Protein AF-E9DVT5-F1 (afdb_monomer)

Organism: Metarhizium acridum (strain CQMa 102) (NCBI:txid655827)

Mean predicted aligned error: 5.9 Å

Nearest PDB structures (foldseek):
  6vfk-assembly1_B  TM=3.702E-01  e=4.225E+00  synthetic construct
  8fit-assembly1_A  TM=3.296E-01  e=7.294E+00  synthetic construct

Foldseek 3Di:
DPDQDADDDLVRLQVVLVVLVVQDDLPDDPVSLVVSVVVLVSSVVNVVVNVVVDDPVPDDLVRQLSVLVSLLSSLVVVLSSVLSNDPCSQQLVVLQVCLVSLVSNLVSLCSNLCVVPPCPDPDPDADDDPGDHCQVSLLCSLQRAQAPVSNVSSLVSLVVHQYDDPPDGSVVSSVVSVVSCCQFQPPDDDHHSVNTDSQSRFRDKDWDQDVVSPWIWIWTQGNVGIDIDIDD

Structure (mmCIF, N/CA/C/O backbone):
data_AF-E9DVT5-F1
#
_entry.id   AF-E9DVT5-F1
#
loop_
_atom_site.group_PDB
_atom_site.id
_atom_site.type_symbol
_atom_site.label_atom_id
_atom_site.label_alt_id
_atom_site.label_comp_id
_atom_site.label_asym_id
_atom_site.label_entity_id
_atom_site.label_seq_id
_atom_site.pdbx_PDB_ins_code
_atom_site.Cartn_x
_atom_site.Cartn_y
_atom_site.Cartn_z
_atom_site.occupancy
_atom_site.B_iso_or_equiv
_atom_site.auth_seq_id
_atom_site.auth_comp_id
_atom_site.auth_asym_id
_atom_site.auth_atom_id
_atom_site.pdbx_PDB_model_num
ATOM 1 N N . MET A 1 1 ? 9.050 16.427 28.304 1.00 44.97 1 MET A N 1
ATOM 2 C CA . MET A 1 1 ? 8.337 15.223 27.830 1.00 44.97 1 MET A CA 1
ATOM 3 C C . MET A 1 1 ? 7.078 15.696 27.136 1.00 44.97 1 MET A C 1
ATOM 5 O O . MET A 1 1 ? 6.266 16.345 27.780 1.00 44.97 1 MET A O 1
ATOM 9 N N . THR A 1 2 ? 6.958 15.488 25.828 1.00 53.16 2 THR A N 1
ATOM 10 C CA . THR A 1 2 ? 5.677 15.677 25.135 1.00 53.16 2 THR A CA 1
ATOM 11 C C . THR A 1 2 ? 4.710 14.589 25.612 1.00 53.16 2 THR A C 1
ATOM 13 O O . THR A 1 2 ? 5.143 13.440 25.719 1.00 53.16 2 THR A O 1
ATOM 16 N N . PRO A 1 3 ? 3.452 14.917 25.952 1.00 65.38 3 PRO A N 1
ATOM 17 C CA . PRO A 1 3 ? 2.488 13.922 26.410 1.00 65.38 3 PRO A CA 1
ATOM 18 C C . PRO A 1 3 ? 2.269 12.852 25.334 1.00 65.38 3 PRO A C 1
ATOM 20 O O . PRO A 1 3 ? 2.242 13.164 24.141 1.00 65.38 3 PRO A O 1
ATOM 23 N N . LYS A 1 4 ? 2.147 11.590 25.764 1.00 71.00 4 LYS A N 1
ATOM 24 C CA . LYS A 1 4 ? 1.819 10.470 24.876 1.00 71.00 4 LYS A CA 1
ATOM 25 C C . LYS A 1 4 ? 0.427 10.726 24.279 1.00 71.00 4 LYS A C 1
ATOM 27 O O . LYS A 1 4 ? -0.475 11.064 25.047 1.00 71.00 4 LYS A O 1
ATOM 32 N N . PRO A 1 5 ? 0.238 10.621 22.952 1.00 81.56 5 PRO A N 1
ATOM 33 C CA . PRO A 1 5 ? -1.089 10.762 22.370 1.00 81.56 5 PRO A CA 1
ATOM 34 C C . PRO A 1 5 ? -2.003 9.647 22.892 1.00 81.56 5 PRO A C 1
ATOM 36 O O . PRO A 1 5 ? -1.568 8.514 23.076 1.00 81.56 5 PRO A O 1
ATOM 39 N N . THR A 1 6 ? -3.267 9.976 23.128 1.00 89.81 6 THR A N 1
ATOM 40 C CA . THR A 1 6 ? -4.327 9.039 23.517 1.00 89.81 6 THR A CA 1
ATOM 41 C C . THR A 1 6 ? -5.438 9.134 22.483 1.00 89.81 6 THR A C 1
ATOM 43 O O . THR A 1 6 ? -5.790 10.247 22.103 1.00 89.81 6 THR A O 1
ATOM 46 N N . LEU A 1 7 ? -5.980 8.002 22.035 1.00 93.38 7 LEU A N 1
ATOM 47 C CA . LEU A 1 7 ? -7.096 7.956 21.089 1.00 93.38 7 LEU A CA 1
ATOM 48 C C . LEU A 1 7 ? -8.340 7.415 21.789 1.00 93.38 7 LEU A C 1
ATOM 50 O O . LEU A 1 7 ? -8.277 6.407 22.489 1.00 93.38 7 LEU A O 1
ATOM 54 N N . SER A 1 8 ? -9.465 8.097 21.602 1.00 90.69 8 SER A N 1
ATOM 55 C CA . SER A 1 8 ? -10.735 7.795 22.271 1.00 90.69 8 SER A CA 1
ATOM 56 C C . SER A 1 8 ? -11.837 7.331 21.316 1.00 90.69 8 SER A C 1
ATOM 58 O O . SER A 1 8 ? -12.870 6.835 21.761 1.00 90.69 8 SER A O 1
ATOM 60 N N . SER A 1 9 ? -11.636 7.477 20.003 1.00 93.38 9 SER A N 1
ATOM 61 C CA . SER A 1 9 ? -12.614 7.089 18.984 1.00 93.38 9 SER A CA 1
ATOM 62 C C . SER A 1 9 ? -11.963 6.738 17.643 1.00 93.38 9 SER A C 1
ATOM 64 O O . SER A 1 9 ? -10.855 7.182 17.332 1.00 93.38 9 SER A O 1
ATOM 66 N N . ILE A 1 10 ? -12.697 5.993 16.807 1.00 92.19 10 ILE A N 1
ATOM 67 C CA . ILE A 1 10 ? -12.318 5.686 15.415 1.00 92.19 10 ILE A CA 1
ATOM 68 C C . ILE A 1 10 ? -12.117 6.982 14.614 1.00 92.19 10 ILE A C 1
ATOM 70 O O . ILE A 1 10 ? -11.147 7.110 13.868 1.00 92.19 10 ILE A O 1
ATOM 74 N N . GLN A 1 11 ? -13.003 7.964 14.813 1.00 91.62 11 GLN A N 1
ATOM 75 C CA . GLN A 1 11 ? -12.935 9.267 14.154 1.00 91.62 11 GLN A CA 1
ATOM 76 C C . GLN A 1 11 ? -11.624 9.996 14.475 1.00 91.62 11 GLN A C 1
ATOM 78 O O . GLN A 1 11 ? -10.939 10.480 13.576 1.00 91.62 11 GLN A O 1
ATOM 83 N N . GLU A 1 12 ? -11.246 10.035 15.754 1.00 93.94 12 GLU A N 1
ATOM 84 C CA . GLU A 1 12 ? -10.005 10.666 16.203 1.00 93.94 12 GLU A CA 1
ATOM 85 C C . GLU A 1 12 ? -8.767 9.943 15.656 1.00 93.94 12 GLU A C 1
ATOM 87 O O . GLU A 1 12 ? -7.826 10.592 15.185 1.00 93.94 12 GLU A O 1
ATOM 92 N N . ALA A 1 13 ? -8.777 8.605 15.663 1.00 95.19 13 ALA A N 1
ATOM 93 C CA . ALA A 1 13 ? -7.708 7.792 15.088 1.00 95.19 13 ALA A CA 1
ATOM 94 C C . ALA A 1 13 ? -7.516 8.103 13.596 1.00 95.19 13 ALA A C 1
ATOM 96 O O . ALA A 1 13 ? -6.395 8.350 13.150 1.00 95.19 13 ALA A O 1
ATOM 97 N N . ARG A 1 14 ? -8.615 8.182 12.842 1.00 93.25 14 ARG A N 1
ATOM 98 C CA . ARG A 1 14 ? -8.617 8.507 11.411 1.00 93.25 14 ARG A CA 1
ATOM 99 C C . ARG A 1 14 ? -8.062 9.897 11.129 1.00 93.25 14 ARG A C 1
ATOM 101 O O . ARG A 1 14 ? -7.148 10.045 10.319 1.00 93.25 14 ARG A O 1
ATOM 108 N N . ASP A 1 15 ? -8.580 10.913 11.810 1.00 93.00 15 ASP A N 1
ATOM 109 C CA . ASP A 1 15 ? -8.203 12.303 11.548 1.00 93.00 15 ASP A CA 1
ATOM 110 C C . ASP A 1 15 ? -6.738 12.571 11.918 1.00 93.00 15 ASP A C 1
ATOM 112 O O . ASP A 1 15 ? -6.036 13.326 11.240 1.00 93.00 15 ASP A O 1
ATOM 116 N N . SER A 1 16 ? -6.251 11.945 12.991 1.00 95.19 16 SER A N 1
ATOM 117 C CA . SER A 1 16 ? -4.849 12.046 13.401 1.00 95.19 16 SER A CA 1
ATOM 118 C C . SER A 1 16 ? -3.903 11.274 12.473 1.00 95.19 16 SER A C 1
ATOM 120 O O . SER A 1 16 ? -2.840 11.806 12.140 1.00 95.19 16 SER A O 1
ATOM 122 N N . LEU A 1 17 ? -4.301 10.098 11.970 1.00 95.69 17 LEU A N 1
ATOM 123 C CA . LEU A 1 17 ? -3.542 9.371 10.948 1.00 95.69 17 LEU A CA 1
ATOM 124 C C . LEU A 1 17 ? -3.435 10.178 9.651 1.00 95.69 17 LEU A C 1
ATOM 126 O O . LEU A 1 17 ? -2.346 10.300 9.092 1.00 95.69 17 LEU A O 1
ATOM 130 N N . LEU A 1 18 ? -4.534 10.795 9.205 1.00 92.88 18 LEU A N 1
ATOM 131 C CA . LEU A 1 18 ? -4.538 11.640 8.011 1.00 92.88 18 LEU A CA 1
ATOM 132 C C . LEU A 1 18 ? -3.584 12.831 8.164 1.00 92.88 18 LEU A C 1
ATOM 134 O O . LEU A 1 18 ? -2.819 13.138 7.252 1.00 92.88 18 LEU A O 1
ATOM 138 N N . LYS A 1 19 ? -3.558 13.471 9.338 1.00 94.75 19 LYS A N 1
ATOM 139 C CA . LYS A 1 19 ? -2.604 14.555 9.632 1.00 94.75 19 LYS A CA 1
ATOM 140 C C . LYS A 1 19 ? -1.146 14.098 9.563 1.00 94.75 19 LYS A C 1
ATOM 142 O O . LYS A 1 19 ? -0.290 14.907 9.207 1.00 94.75 19 LYS A O 1
ATOM 147 N N . LEU A 1 20 ? -0.840 12.850 9.919 1.00 96.06 20 LEU A N 1
ATOM 148 C CA . LEU A 1 20 ? 0.503 12.282 9.758 1.00 96.06 20 LEU A CA 1
ATOM 149 C C . LEU A 1 20 ? 0.799 11.980 8.287 1.00 96.06 20 LEU A C 1
ATOM 151 O O . LEU A 1 20 ? 1.860 12.358 7.793 1.00 96.06 20 LEU A O 1
ATOM 155 N N . ALA A 1 21 ? -0.155 11.380 7.574 1.00 94.06 21 ALA A N 1
ATOM 156 C CA . ALA A 1 21 ? -0.030 11.071 6.154 1.00 94.06 21 ALA A CA 1
ATOM 157 C C . ALA A 1 21 ? 0.206 12.332 5.303 1.00 94.06 21 ALA A C 1
ATOM 159 O O . ALA A 1 21 ? 1.054 12.320 4.419 1.00 94.06 21 ALA A O 1
ATOM 160 N N . LEU A 1 22 ? -0.455 13.452 5.614 1.00 93.50 22 LEU A N 1
ATOM 161 C CA . LEU A 1 22 ? -0.257 14.734 4.920 1.00 93.50 22 LEU A CA 1
ATOM 162 C C . LEU A 1 22 ? 1.146 15.334 5.099 1.00 93.50 22 LEU A C 1
ATOM 164 O O . LEU A 1 22 ? 1.547 16.208 4.333 1.00 93.50 22 LEU A O 1
ATOM 168 N N . GLN A 1 23 ? 1.897 14.902 6.113 1.00 94.31 23 GLN A N 1
ATOM 169 C CA . GLN A 1 23 ? 3.266 15.368 6.343 1.00 94.31 23 GLN A CA 1
ATOM 170 C C . GLN A 1 23 ? 4.310 14.533 5.606 1.00 94.31 23 GLN A C 1
ATOM 172 O O . GLN A 1 23 ? 5.457 14.968 5.488 1.00 94.31 23 GLN A O 1
ATOM 177 N N . TYR A 1 24 ? 3.932 13.345 5.135 1.00 94.94 24 TYR A N 1
ATOM 178 C CA . TYR A 1 24 ? 4.801 12.511 4.326 1.00 94.94 24 TYR A CA 1
ATOM 179 C C . TYR A 1 24 ? 5.089 13.196 2.988 1.00 94.94 24 TYR A C 1
ATOM 181 O O . TYR A 1 24 ? 4.176 13.594 2.263 1.00 94.94 24 TYR A O 1
ATOM 189 N N . ARG A 1 25 ? 6.372 13.296 2.635 1.00 93.06 25 ARG A N 1
ATOM 190 C CA . ARG A 1 25 ? 6.826 13.715 1.307 1.00 93.06 25 ARG A CA 1
ATOM 191 C C . ARG A 1 25 ? 8.016 12.866 0.874 1.00 93.06 25 ARG A C 1
ATOM 193 O O . ARG A 1 25 ? 8.850 12.487 1.694 1.00 93.06 25 ARG A O 1
ATOM 200 N N . ARG A 1 26 ? 8.113 12.580 -0.426 1.00 87.56 26 ARG A N 1
ATOM 201 C CA . ARG A 1 26 ? 9.200 11.750 -0.981 1.00 87.56 26 ARG A CA 1
ATOM 202 C C . ARG A 1 26 ? 10.585 12.398 -0.866 1.00 87.56 26 ARG A C 1
ATOM 204 O O . ARG A 1 26 ? 11.582 11.689 -0.825 1.00 87.56 26 ARG A O 1
ATOM 211 N N . ASP A 1 27 ? 10.646 13.723 -0.806 1.00 90.88 27 ASP A N 1
ATOM 212 C CA . ASP A 1 27 ? 11.867 14.536 -0.764 1.00 90.88 27 ASP A CA 1
ATOM 213 C C . ASP A 1 27 ? 12.344 14.865 0.664 1.00 90.88 27 ASP A C 1
ATOM 215 O O . ASP A 1 27 ? 13.246 15.683 0.849 1.00 90.88 27 ASP A O 1
ATOM 219 N N . MET A 1 28 ? 11.762 14.231 1.689 1.00 94.44 28 MET A N 1
ATOM 220 C CA . MET A 1 28 ? 12.148 14.460 3.081 1.00 94.44 28 MET A CA 1
ATOM 221 C C . MET A 1 28 ? 13.618 14.113 3.340 1.00 94.44 28 MET A C 1
ATOM 223 O O . MET A 1 28 ? 14.146 13.104 2.866 1.00 94.44 28 MET A O 1
ATOM 227 N N . THR A 1 29 ? 14.273 14.932 4.165 1.00 94.12 29 THR A N 1
ATOM 228 C CA . THR A 1 29 ? 15.601 14.607 4.698 1.00 94.12 29 THR A CA 1
ATOM 229 C C . THR A 1 29 ? 15.507 13.487 5.734 1.00 94.12 29 THR A C 1
ATOM 231 O O . THR A 1 29 ? 14.468 13.309 6.368 1.00 94.12 29 THR A O 1
ATOM 234 N N . MET A 1 30 ? 16.619 12.791 5.992 1.00 91.38 30 MET A N 1
ATOM 235 C CA . MET A 1 30 ? 16.687 11.732 7.013 1.00 91.38 30 MET A CA 1
ATOM 236 C C . MET A 1 30 ? 16.238 12.215 8.408 1.00 91.38 30 MET A C 1
ATOM 238 O O . MET A 1 30 ? 15.607 11.491 9.173 1.00 91.38 30 MET A O 1
ATOM 242 N N . ALA A 1 31 ? 16.540 13.470 8.757 1.00 94.44 31 ALA A N 1
ATOM 243 C CA . ALA A 1 31 ? 16.093 14.054 10.019 1.00 94.44 31 ALA A CA 1
ATOM 244 C C . ALA A 1 31 ? 14.567 14.255 10.047 1.00 94.44 31 ALA A C 1
ATOM 246 O O . ALA A 1 31 ? 13.923 13.971 11.058 1.00 94.44 31 ALA A O 1
ATOM 247 N N . GLN A 1 32 ? 13.981 14.711 8.935 1.00 95.75 32 GLN A N 1
ATOM 248 C CA . GLN A 1 32 ? 12.535 14.897 8.806 1.00 95.75 32 GLN A CA 1
ATOM 249 C C . GLN A 1 32 ? 11.793 13.555 8.813 1.00 95.75 32 GLN A C 1
ATOM 251 O O . GLN A 1 32 ? 10.796 13.426 9.526 1.00 95.75 32 GLN A O 1
ATOM 256 N N . SER A 1 33 ? 12.264 12.558 8.055 1.00 95.25 33 SER A N 1
ATOM 257 C CA . SER A 1 33 ? 11.650 11.224 8.000 1.00 95.25 33 SER A CA 1
ATOM 258 C C . SER A 1 33 ? 11.708 10.537 9.364 1.00 95.25 33 SER A C 1
ATOM 260 O O . SER A 1 33 ? 10.698 10.005 9.818 1.00 95.25 33 SER A O 1
ATOM 262 N N . LYS A 1 34 ? 12.835 10.642 10.083 1.00 95.25 34 LYS A N 1
ATOM 263 C CA . LYS A 1 34 ? 12.972 10.126 11.453 1.00 95.25 34 LYS A CA 1
ATOM 264 C C . LYS A 1 34 ? 12.017 10.812 12.433 1.00 95.25 34 LYS A C 1
ATOM 266 O O . LYS A 1 34 ? 11.388 10.142 13.246 1.00 95.25 34 LYS A O 1
ATOM 271 N N . ALA A 1 35 ? 11.864 12.135 12.348 1.00 96.00 35 ALA A N 1
ATOM 272 C CA . ALA A 1 35 ? 10.919 12.872 13.189 1.00 96.00 35 ALA A CA 1
ATOM 273 C C . ALA A 1 35 ? 9.447 12.533 12.881 1.00 96.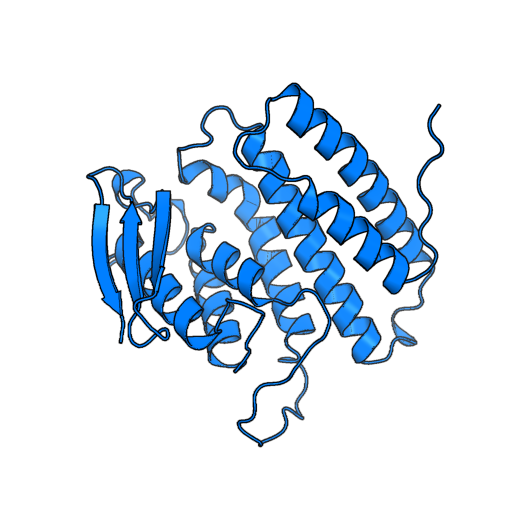00 35 ALA A C 1
ATOM 275 O O . ALA A 1 35 ? 8.600 12.555 13.776 1.00 96.00 35 ALA A O 1
ATOM 276 N N . LEU A 1 36 ? 9.115 12.229 11.622 1.00 97.06 36 LEU A N 1
ATOM 277 C CA . LEU A 1 36 ? 7.800 11.702 11.254 1.00 97.06 36 LEU A CA 1
ATOM 278 C C . LEU A 1 36 ? 7.599 10.282 11.794 1.00 97.06 36 LEU A C 1
ATOM 280 O O . LEU A 1 36 ? 6.562 10.038 12.401 1.00 97.06 36 LEU A O 1
ATOM 284 N N . GLY A 1 37 ? 8.604 9.410 11.663 1.00 97.06 37 GLY A N 1
ATOM 285 C CA . GLY A 1 37 ? 8.603 8.053 12.218 1.00 97.06 37 GLY A CA 1
ATOM 286 C C . GLY A 1 37 ? 8.297 8.035 13.713 1.00 97.06 37 GLY A C 1
ATOM 287 O O . GLY A 1 37 ? 7.323 7.423 14.113 1.00 97.06 37 GLY A O 1
ATOM 288 N N . ILE A 1 38 ? 9.003 8.835 14.520 1.00 96.69 38 ILE A N 1
ATOM 289 C CA . ILE A 1 38 ? 8.764 8.919 15.977 1.00 96.69 38 ILE A CA 1
ATOM 290 C C . ILE A 1 38 ? 7.306 9.277 16.311 1.00 96.69 38 ILE A C 1
ATOM 292 O O . ILE A 1 38 ? 6.714 8.731 17.241 1.00 96.69 38 ILE A O 1
ATOM 296 N N . ARG A 1 39 ? 6.709 10.218 15.571 1.00 97.06 39 ARG A N 1
ATOM 297 C CA . ARG A 1 39 ? 5.314 10.631 15.800 1.00 97.06 39 ARG A CA 1
ATOM 298 C C . ARG A 1 39 ? 4.323 9.571 15.332 1.00 97.06 39 ARG A C 1
ATOM 300 O O . ARG A 1 39 ? 3.289 9.393 15.968 1.00 97.06 39 ARG A O 1
ATOM 307 N N . PHE A 1 40 ? 4.642 8.887 14.239 1.00 97.88 40 PHE A N 1
ATOM 308 C CA . PHE A 1 40 ? 3.856 7.777 13.724 1.00 97.88 40 PHE A CA 1
ATOM 309 C C . PHE A 1 40 ? 3.910 6.549 14.648 1.00 97.88 40 PHE A C 1
ATOM 311 O O . PHE A 1 40 ? 2.874 5.934 14.889 1.00 97.88 40 PHE A O 1
ATOM 318 N N . ASP A 1 41 ? 5.062 6.248 15.247 1.00 97.75 41 ASP A N 1
ATOM 319 C CA . ASP A 1 41 ? 5.218 5.177 16.238 1.00 97.75 41 ASP A CA 1
ATOM 320 C C . ASP A 1 41 ? 4.386 5.477 17.491 1.00 97.75 41 ASP A C 1
ATOM 322 O O . ASP A 1 41 ? 3.606 4.641 17.941 1.00 97.75 41 ASP A O 1
ATOM 326 N N . ALA A 1 42 ? 4.451 6.716 17.994 1.00 97.50 42 ALA A N 1
ATOM 327 C CA . ALA A 1 42 ? 3.623 7.148 19.119 1.00 97.50 42 ALA A CA 1
ATOM 328 C C . ALA A 1 42 ? 2.115 7.043 18.817 1.00 97.50 42 ALA A C 1
ATOM 330 O O . ALA A 1 42 ? 1.337 6.648 19.685 1.00 97.50 42 ALA A O 1
ATOM 331 N N . TRP A 1 43 ? 1.696 7.378 17.591 1.00 97.69 43 TRP A N 1
ATOM 332 C CA . TRP A 1 43 ? 0.314 7.189 17.144 1.00 97.69 43 TRP A CA 1
ATOM 333 C C . TRP A 1 43 ? -0.061 5.705 17.056 1.00 97.69 43 TRP A C 1
ATOM 335 O O . TRP A 1 43 ? -1.141 5.329 17.502 1.00 97.69 43 TRP A O 1
ATOM 345 N N . THR A 1 44 ? 0.834 4.859 16.541 1.00 98.00 44 THR A N 1
ATOM 346 C CA . THR A 1 44 ? 0.622 3.409 16.420 1.00 98.00 44 THR A CA 1
ATOM 347 C C . THR A 1 44 ? 0.407 2.773 17.788 1.00 98.00 44 THR A C 1
ATOM 349 O O . THR A 1 44 ? -0.552 2.027 17.968 1.00 98.00 44 THR A O 1
ATOM 352 N N . GLU A 1 45 ? 1.226 3.129 18.781 1.00 97.50 45 GLU A N 1
ATOM 353 C CA . GLU A 1 45 ? 1.037 2.664 20.156 1.00 97.50 45 GLU A CA 1
ATOM 354 C C . GLU A 1 45 ? -0.321 3.083 20.734 1.00 97.50 45 GLU A C 1
ATOM 356 O O . GLU A 1 45 ? -1.006 2.266 21.350 1.00 97.50 45 GLU A O 1
ATOM 361 N N . ALA A 1 46 ? -0.716 4.344 20.531 1.00 97.56 46 ALA A N 1
ATOM 362 C CA . ALA A 1 46 ? -1.992 4.869 21.009 1.00 97.56 46 ALA A CA 1
ATOM 363 C C . ALA A 1 46 ? -3.188 4.188 20.327 1.00 97.56 46 ALA A C 1
ATOM 365 O O . ALA A 1 46 ? -4.195 3.901 20.973 1.00 97.56 46 ALA A O 1
ATOM 366 N 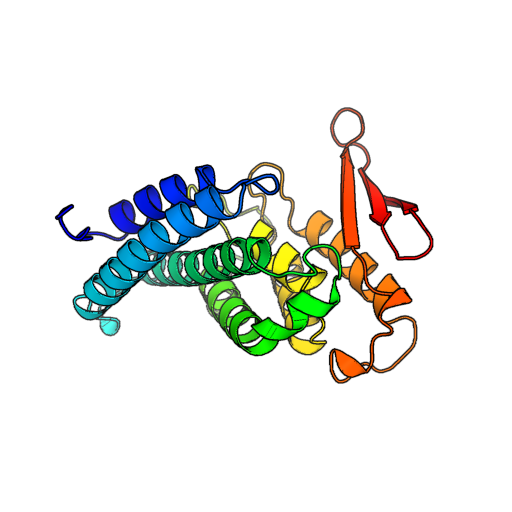N . PHE A 1 47 ? -3.076 3.903 19.027 1.00 97.25 47 PHE A N 1
ATOM 367 C CA . PHE A 1 47 ? -4.099 3.192 18.268 1.00 97.25 47 PHE A CA 1
ATOM 368 C C . PHE A 1 47 ? -4.220 1.737 18.714 1.00 97.25 47 PHE A C 1
ATOM 370 O O . PHE A 1 47 ? -5.330 1.254 18.920 1.00 97.25 47 PHE A O 1
ATOM 377 N N . ASP A 1 48 ? -3.099 1.051 18.928 1.00 96.31 48 ASP A N 1
ATOM 378 C CA . ASP A 1 48 ? -3.108 -0.326 19.413 1.00 96.31 48 ASP A CA 1
ATOM 379 C C . ASP A 1 48 ? -3.681 -0.415 20.839 1.00 96.31 48 ASP A C 1
ATOM 381 O O . ASP A 1 48 ? -4.366 -1.382 21.166 1.00 96.31 48 ASP A O 1
ATOM 385 N N . GLU A 1 49 ? -3.439 0.585 21.693 1.00 95.94 49 GLU A N 1
ATOM 386 C CA . GLU A 1 49 ? -4.067 0.702 23.015 1.00 95.94 49 GLU A CA 1
ATOM 387 C C . GLU A 1 49 ? -5.577 0.935 22.913 1.00 95.94 49 GLU A C 1
ATOM 389 O O . GLU A 1 49 ? -6.340 0.161 23.490 1.00 95.94 49 GLU A O 1
ATOM 394 N N . PHE A 1 50 ? -6.015 1.907 22.110 1.00 95.38 50 PHE A N 1
ATOM 395 C CA . PHE A 1 50 ? -7.433 2.139 21.826 1.00 95.38 50 PHE A CA 1
ATOM 396 C C . PHE A 1 50 ? -8.120 0.879 21.282 1.00 95.38 50 PHE A C 1
ATOM 398 O O . PHE A 1 50 ? -9.187 0.494 21.744 1.00 95.38 50 PHE A O 1
ATOM 405 N N . ARG A 1 51 ? -7.489 0.153 20.356 1.00 94.25 51 ARG A N 1
ATOM 406 C CA . ARG A 1 51 ? -8.076 -1.064 19.783 1.00 94.25 51 ARG A CA 1
ATOM 407 C C . ARG A 1 51 ? -8.239 -2.190 20.808 1.00 94.25 51 ARG A C 1
ATOM 409 O O . ARG A 1 51 ? -9.101 -3.044 20.625 1.00 94.25 51 ARG A O 1
ATOM 416 N N . ARG A 1 52 ? -7.428 -2.222 21.872 1.00 93.94 52 ARG A N 1
ATOM 417 C CA . ARG A 1 52 ? -7.570 -3.206 22.962 1.00 93.94 52 ARG A CA 1
ATOM 418 C C . ARG A 1 52 ? -8.760 -2.911 23.875 1.00 93.94 52 ARG A C 1
ATOM 420 O O . ARG A 1 52 ? -9.229 -3.837 24.527 1.00 93.94 52 ARG A O 1
ATOM 427 N N . THR A 1 53 ? -9.237 -1.667 23.943 1.00 92.75 53 THR A N 1
ATOM 428 C CA . THR A 1 53 ? -10.392 -1.306 24.785 1.00 92.75 53 THR A CA 1
ATOM 429 C C . THR A 1 53 ? -11.733 -1.595 24.112 1.00 92.75 53 THR A C 1
ATOM 431 O O . THR A 1 53 ? -12.765 -1.609 24.779 1.00 92.75 53 THR A O 1
ATOM 434 N N . VAL A 1 54 ? -11.722 -1.847 22.804 1.00 91.94 54 VAL A N 1
ATOM 435 C CA . VAL A 1 54 ? -12.910 -2.087 21.984 1.00 91.94 54 VAL A CA 1
ATOM 436 C C . VAL A 1 54 ? -13.236 -3.581 21.932 1.00 91.94 54 VAL A C 1
ATOM 438 O O . VAL A 1 54 ? -12.399 -4.395 21.537 1.00 91.94 54 VAL A O 1
ATOM 441 N N . ASP A 1 55 ? -14.473 -3.949 22.278 1.00 91.62 55 ASP A N 1
ATOM 442 C CA . ASP A 1 55 ? -14.972 -5.314 22.084 1.00 91.62 55 ASP A CA 1
ATOM 443 C C . ASP A 1 55 ? -15.274 -5.564 20.599 1.00 91.62 55 ASP A C 1
ATOM 445 O O . ASP A 1 55 ? -16.162 -4.956 20.003 1.00 91.62 55 ASP A O 1
ATOM 449 N N . ARG A 1 56 ? -14.533 -6.490 19.981 1.00 84.00 56 ARG A N 1
ATOM 450 C CA . ARG A 1 56 ? -14.683 -6.822 18.555 1.00 84.00 56 ARG A CA 1
ATOM 451 C C . ARG A 1 56 ? -16.035 -7.451 18.227 1.00 84.00 56 ARG A C 1
ATOM 453 O O . ARG A 1 56 ? -16.494 -7.328 17.092 1.00 84.00 56 ARG A O 1
ATOM 460 N N . ASN A 1 57 ? -16.663 -8.123 19.192 1.00 87.06 57 ASN A N 1
ATOM 461 C CA . ASN A 1 57 ? -17.939 -8.801 18.974 1.00 87.06 57 ASN A CA 1
ATOM 462 C C . ASN A 1 57 ? -19.117 -7.822 18.941 1.00 87.06 57 ASN A C 1
ATOM 464 O O . ASN A 1 57 ? -20.146 -8.140 18.350 1.00 87.06 57 ASN A O 1
ATOM 468 N N . SER A 1 58 ? -18.965 -6.633 19.530 1.00 90.31 58 SER A N 1
ATOM 469 C CA . SER A 1 58 ? -20.000 -5.598 19.526 1.00 90.31 58 SER A CA 1
ATOM 470 C C . SER A 1 58 ? -19.953 -4.678 18.304 1.00 90.31 58 SER A C 1
ATOM 472 O O . SER A 1 58 ? -20.836 -3.838 18.158 1.00 90.31 58 SER A O 1
ATOM 474 N N . LEU A 1 59 ? -18.937 -4.804 17.442 1.00 89.44 59 LEU A N 1
ATOM 475 C CA . LEU A 1 59 ? -18.757 -3.909 16.301 1.00 89.44 59 LEU A CA 1
ATOM 476 C C . LEU A 1 59 ? -19.777 -4.171 15.194 1.00 89.44 59 LEU A C 1
ATOM 478 O O . LEU A 1 59 ? -19.935 -5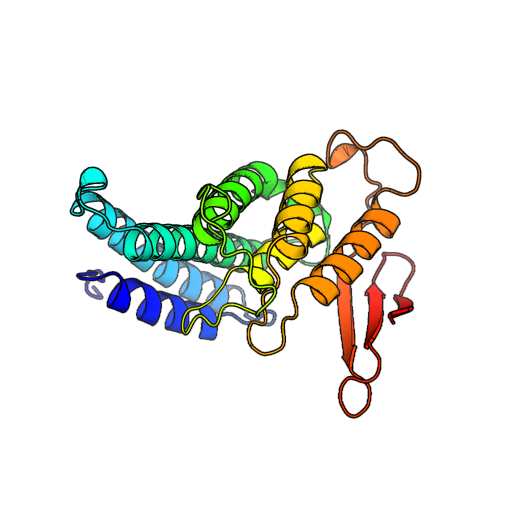.304 14.723 1.00 89.44 59 LEU A O 1
ATOM 482 N N . ASN A 1 60 ? -20.405 -3.100 14.714 1.00 88.62 60 ASN A N 1
ATOM 483 C CA . ASN A 1 60 ? -21.204 -3.155 13.494 1.00 88.62 60 ASN A CA 1
ATOM 484 C C . ASN A 1 60 ? -20.307 -3.211 12.237 1.00 88.62 60 ASN A C 1
ATOM 486 O O . ASN A 1 60 ? -19.087 -3.051 12.308 1.00 88.62 60 ASN A O 1
ATOM 490 N N . SER A 1 61 ? -20.900 -3.464 11.067 1.00 85.25 61 SER A N 1
ATOM 491 C CA . SER A 1 61 ? -20.162 -3.588 9.799 1.00 85.25 61 SER A CA 1
ATOM 492 C C . SER A 1 61 ? -19.375 -2.326 9.434 1.00 85.25 61 SER A C 1
ATOM 494 O O . SER A 1 61 ? -18.237 -2.428 8.981 1.00 85.25 61 SER A O 1
ATOM 496 N N . THR A 1 62 ? -19.935 -1.141 9.682 1.00 85.88 62 THR A N 1
ATOM 497 C CA . THR A 1 62 ? -19.270 0.145 9.433 1.00 85.88 62 THR A CA 1
ATOM 498 C C . THR A 1 62 ? -18.036 0.316 10.315 1.00 85.88 62 THR A C 1
ATOM 500 O O . THR A 1 62 ? -16.986 0.730 9.829 1.00 85.88 62 THR A O 1
ATOM 503 N N . GLU A 1 63 ? -18.123 -0.034 11.599 1.00 89.31 63 GLU A N 1
ATOM 504 C CA . GLU A 1 63 ? -16.986 0.059 12.520 1.00 89.31 63 GLU A CA 1
ATOM 505 C C . GLU A 1 63 ? -15.893 -0.956 12.182 1.00 89.31 63 GLU A C 1
ATOM 507 O O . GLU A 1 63 ? -14.715 -0.597 12.180 1.00 89.31 63 GLU A O 1
ATOM 512 N N . LYS A 1 64 ? -16.264 -2.200 11.842 1.00 90.56 64 LYS A N 1
ATOM 513 C CA . LYS A 1 64 ? -15.314 -3.220 11.360 1.00 90.56 64 LYS A CA 1
ATOM 514 C C . LYS A 1 64 ? -14.559 -2.722 10.133 1.00 90.56 64 LYS A C 1
ATOM 516 O O . LYS A 1 64 ? -13.329 -2.695 10.132 1.00 90.56 64 LYS A O 1
ATOM 521 N N . ARG A 1 65 ? -15.296 -2.206 9.145 1.00 90.44 65 ARG A N 1
ATOM 522 C CA . ARG A 1 65 ? -14.727 -1.599 7.940 1.00 90.44 65 ARG A CA 1
ATOM 523 C C . ARG A 1 65 ? -13.766 -0.454 8.277 1.00 90.44 65 ARG A C 1
ATOM 525 O O . ARG A 1 65 ? -12.668 -0.395 7.729 1.00 90.44 65 ARG A O 1
ATOM 532 N N . ALA A 1 66 ? -14.144 0.439 9.189 1.00 90.94 66 ALA A N 1
ATOM 533 C CA . ALA A 1 66 ? -13.299 1.563 9.583 1.00 90.94 66 ALA A CA 1
ATOM 534 C C . ALA A 1 66 ? -12.002 1.111 10.281 1.00 90.94 66 ALA A C 1
ATOM 536 O O . ALA A 1 66 ? -10.934 1.665 10.017 1.00 90.94 66 ALA A O 1
ATOM 537 N N . PHE A 1 67 ? -12.053 0.077 11.128 1.00 93.69 67 PHE A N 1
ATOM 538 C CA . PHE A 1 67 ? -10.845 -0.512 11.714 1.00 93.69 67 PHE A CA 1
ATOM 539 C C . PHE A 1 67 ? -9.951 -1.181 10.670 1.00 93.69 67 PHE A C 1
ATOM 541 O O . PHE A 1 67 ? -8.733 -1.005 10.732 1.00 93.69 67 PHE A O 1
ATOM 548 N N . ALA A 1 68 ? -10.532 -1.900 9.708 1.00 94.56 68 ALA A N 1
ATOM 549 C CA . ALA A 1 68 ? -9.787 -2.504 8.610 1.00 94.56 68 ALA A CA 1
ATOM 550 C C . ALA A 1 68 ? -9.060 -1.434 7.774 1.00 94.56 68 ALA A C 1
ATOM 552 O O . ALA A 1 68 ? -7.858 -1.546 7.532 1.00 94.56 68 ALA A O 1
ATOM 553 N 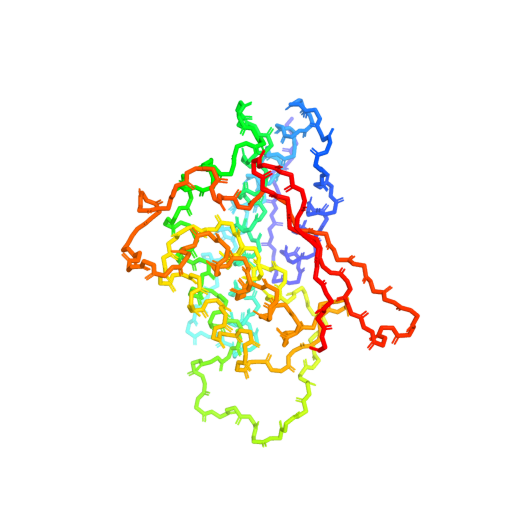N . LEU A 1 69 ? -9.733 -0.325 7.443 1.00 94.62 69 LEU A N 1
ATOM 554 C CA . LEU A 1 69 ? -9.104 0.825 6.781 1.00 94.62 69 LEU A CA 1
ATOM 555 C C . LEU A 1 69 ? -7.969 1.442 7.604 1.00 94.62 69 LEU A C 1
ATOM 557 O O . LEU A 1 69 ? -6.905 1.744 7.062 1.00 94.62 69 LEU A O 1
ATOM 561 N N . LEU A 1 70 ? -8.161 1.627 8.913 1.00 95.94 70 LEU A N 1
ATOM 562 C CA . LEU A 1 70 ? -7.112 2.162 9.785 1.00 95.94 70 LEU A CA 1
ATOM 563 C C . LEU A 1 70 ? -5.884 1.246 9.819 1.00 95.94 70 LEU A C 1
ATOM 565 O O . LEU A 1 70 ? -4.759 1.738 9.747 1.00 95.94 70 LEU A O 1
ATOM 569 N N . GLU A 1 71 ? -6.074 -0.072 9.874 1.00 97.06 71 GLU A N 1
ATOM 570 C CA . GLU A 1 71 ? -4.974 -1.043 9.856 1.00 97.06 71 GLU A CA 1
ATOM 571 C C . GLU A 1 71 ? -4.255 -1.111 8.504 1.00 97.06 71 GLU A C 1
ATOM 573 O O . GLU A 1 71 ? -3.021 -1.216 8.470 1.00 97.06 71 GLU A O 1
ATOM 578 N N . LEU A 1 72 ? -5.006 -0.990 7.405 1.00 97.56 72 LEU A N 1
ATOM 579 C CA . LEU A 1 72 ? -4.473 -0.875 6.051 1.00 97.56 72 LEU A CA 1
ATOM 580 C C . LEU A 1 72 ? -3.605 0.381 5.910 1.00 97.56 72 LEU A C 1
ATOM 582 O O . LEU A 1 72 ? -2.445 0.299 5.500 1.00 97.56 72 LEU A O 1
ATOM 586 N N . HIS A 1 73 ? -4.131 1.546 6.292 1.00 96.88 73 HIS A N 1
ATOM 587 C CA . HIS A 1 73 ? -3.419 2.817 6.158 1.00 96.88 73 HIS A CA 1
ATOM 588 C C . HIS A 1 73 ? -2.255 2.967 7.134 1.00 96.88 73 HIS A C 1
ATOM 590 O O . HIS A 1 73 ? -1.236 3.553 6.765 1.00 96.88 73 HIS A O 1
ATOM 596 N N . LYS A 1 74 ? -2.356 2.401 8.343 1.00 97.31 74 LYS A N 1
ATOM 597 C CA . LYS A 1 74 ? -1.236 2.293 9.286 1.00 97.31 74 LYS A CA 1
ATOM 598 C C . LYS A 1 74 ? -0.055 1.580 8.627 1.00 97.31 74 LYS A C 1
ATOM 600 O O . LYS A 1 74 ? 1.042 2.127 8.582 1.00 97.31 74 LYS A O 1
ATOM 605 N N . ARG A 1 75 ? -0.276 0.399 8.041 1.00 98.12 75 ARG A N 1
ATOM 606 C CA . ARG A 1 75 ? 0.783 -0.368 7.354 1.00 98.12 75 ARG A CA 1
ATOM 607 C C . ARG A 1 75 ? 1.294 0.330 6.101 1.00 98.12 75 ARG A C 1
ATOM 609 O O . ARG A 1 75 ? 2.503 0.421 5.909 1.00 98.12 75 ARG A O 1
ATOM 616 N N . TYR A 1 76 ? 0.392 0.891 5.298 1.00 97.50 76 TYR A N 1
ATOM 617 C CA . TYR A 1 76 ? 0.758 1.691 4.132 1.00 97.50 76 TYR A CA 1
ATOM 618 C C . TYR A 1 76 ? 1.716 2.832 4.509 1.00 97.50 76 TYR A C 1
ATOM 620 O O . TYR A 1 76 ? 2.766 2.999 3.883 1.00 97.50 76 TYR A O 1
ATOM 628 N N . LEU A 1 77 ? 1.385 3.605 5.549 1.00 97.12 77 LEU A N 1
ATOM 629 C CA . LEU A 1 77 ? 2.200 4.735 5.987 1.00 97.12 77 LEU A CA 1
ATOM 630 C C . LEU A 1 77 ? 3.516 4.274 6.625 1.00 97.12 77 LEU A C 1
ATOM 632 O O . LEU A 1 77 ? 4.557 4.855 6.323 1.00 97.12 77 LEU A O 1
ATOM 636 N N . TYR A 1 78 ? 3.489 3.206 7.428 1.00 97.56 78 TYR A N 1
ATOM 637 C CA . TYR A 1 78 ? 4.690 2.579 7.984 1.00 97.56 78 TYR A CA 1
ATOM 638 C C . TYR A 1 78 ? 5.705 2.235 6.888 1.00 97.56 78 TYR A C 1
ATOM 640 O O . TYR A 1 78 ? 6.844 2.701 6.939 1.00 97.56 78 TYR A O 1
ATOM 648 N N . ILE A 1 79 ? 5.280 1.482 5.867 1.00 97.19 79 ILE A N 1
ATOM 649 C CA . ILE A 1 79 ? 6.151 1.048 4.767 1.00 97.19 79 ILE A CA 1
ATOM 650 C C . ILE A 1 79 ? 6.710 2.267 4.019 1.00 97.19 79 ILE A C 1
ATOM 652 O O . ILE A 1 79 ? 7.908 2.338 3.755 1.00 97.19 79 ILE A O 1
ATOM 656 N N . ASN A 1 80 ? 5.874 3.268 3.720 1.00 95.62 80 ASN A N 1
ATOM 657 C CA . ASN A 1 80 ? 6.318 4.478 3.024 1.00 95.62 80 ASN A CA 1
ATOM 658 C C . ASN A 1 80 ? 7.335 5.297 3.840 1.00 95.62 80 ASN A C 1
ATOM 660 O O . ASN A 1 80 ? 8.302 5.800 3.267 1.00 95.62 80 ASN A O 1
ATOM 664 N N . ILE A 1 81 ? 7.160 5.422 5.161 1.00 96.25 81 ILE A N 1
ATOM 665 C CA . ILE A 1 81 ? 8.133 6.088 6.045 1.00 96.25 81 ILE A CA 1
ATOM 666 C C . ILE A 1 81 ? 9.432 5.277 6.121 1.00 96.25 81 ILE A C 1
ATOM 668 O O . ILE A 1 81 ? 10.516 5.850 6.013 1.00 96.25 81 ILE A O 1
ATOM 672 N N . ALA A 1 82 ? 9.339 3.956 6.286 1.00 95.12 82 ALA A N 1
ATOM 673 C CA . ALA A 1 82 ? 10.498 3.071 6.362 1.00 95.12 82 ALA A CA 1
ATOM 674 C C . ALA A 1 82 ? 11.323 3.098 5.065 1.00 95.12 82 ALA A C 1
ATOM 676 O O . ALA A 1 82 ? 12.554 3.125 5.120 1.00 95.12 82 ALA A O 1
ATOM 677 N N . ALA A 1 83 ? 10.655 3.180 3.912 1.00 94.31 83 ALA A N 1
ATOM 678 C CA . ALA A 1 83 ? 11.278 3.305 2.600 1.00 94.31 83 ALA A CA 1
ATOM 679 C C . ALA A 1 83 ? 12.139 4.575 2.453 1.00 94.31 83 ALA A C 1
ATOM 681 O O . ALA A 1 83 ? 13.204 4.517 1.843 1.00 94.31 83 ALA A O 1
ATOM 682 N N . LEU A 1 84 ? 11.745 5.707 3.058 1.00 92.56 84 LEU A N 1
ATOM 683 C CA . LEU A 1 84 ? 12.548 6.945 3.028 1.00 92.56 84 LEU A CA 1
ATOM 684 C C . LEU A 1 84 ? 13.913 6.799 3.713 1.00 92.56 84 LEU A C 1
ATOM 686 O O . LEU A 1 84 ? 14.816 7.589 3.444 1.00 92.56 84 LEU A O 1
ATOM 690 N N . ASN A 1 85 ? 14.048 5.816 4.605 1.00 89.94 85 ASN A N 1
ATOM 691 C CA . ASN A 1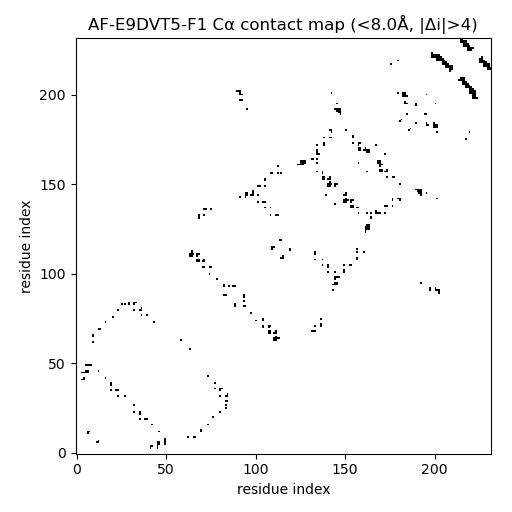 85 ? 15.251 5.590 5.399 1.00 89.94 85 ASN A CA 1
ATOM 692 C C . ASN A 1 85 ? 16.139 4.467 4.838 1.00 89.94 85 ASN A C 1
ATOM 694 O O . ASN A 1 85 ? 17.177 4.179 5.431 1.00 89.94 85 ASN A O 1
ATOM 698 N N . GLN A 1 86 ? 15.752 3.834 3.725 1.00 92.00 86 GLN A N 1
ATOM 699 C CA . GLN A 1 86 ? 16.599 2.850 3.049 1.00 92.00 86 GLN A CA 1
ATOM 700 C C . GLN A 1 86 ? 17.713 3.550 2.265 1.00 92.00 86 GLN A C 1
ATOM 702 O O . GLN A 1 86 ? 17.492 4.599 1.655 1.00 92.00 86 GLN A O 1
ATOM 707 N N . ALA A 1 87 ? 18.909 2.959 2.274 1.00 86.94 87 ALA A N 1
ATOM 708 C CA . ALA A 1 87 ? 20.058 3.479 1.531 1.00 86.94 87 ALA A CA 1
ATOM 709 C C . ALA A 1 87 ? 19.785 3.499 0.013 1.00 86.94 87 ALA A C 1
ATOM 711 O O . ALA A 1 87 ? 20.137 4.458 -0.675 1.00 86.94 87 ALA A O 1
ATOM 712 N N . ASP A 1 88 ? 19.041 2.503 -0.466 1.00 83.62 88 ASP A N 1
ATOM 713 C CA . ASP A 1 88 ? 18.873 2.193 -1.882 1.00 83.62 88 ASP A CA 1
ATOM 714 C C . ASP A 1 88 ? 17.458 2.576 -2.344 1.00 83.62 88 ASP A C 1
ATOM 716 O O . ASP A 1 88 ? 16.815 1.843 -3.083 1.00 83.62 88 ASP A O 1
ATOM 720 N N . ARG A 1 89 ? 16.922 3.716 -1.885 1.00 82.31 89 ARG A N 1
ATOM 721 C CA . ARG A 1 89 ? 15.496 4.090 -2.057 1.00 82.31 89 ARG A CA 1
ATOM 722 C C . ARG A 1 89 ? 14.964 4.143 -3.501 1.00 82.31 89 ARG A C 1
ATOM 724 O O . ARG A 1 89 ? 13.760 4.299 -3.708 1.00 82.31 89 ARG A O 1
ATOM 731 N N . GLU A 1 90 ? 15.853 4.110 -4.489 1.00 85.19 90 GLU A N 1
ATOM 732 C CA . GLU A 1 90 ? 15.504 4.064 -5.913 1.00 85.19 90 GLU A CA 1
ATOM 733 C C . GLU A 1 90 ? 15.513 2.645 -6.492 1.00 85.19 90 GLU A C 1
ATOM 735 O O . GLU A 1 90 ? 14.930 2.430 -7.557 1.00 85.19 90 GLU A O 1
ATOM 740 N N . ASP A 1 91 ? 16.143 1.684 -5.811 1.00 90.94 91 ASP A N 1
ATOM 741 C CA . ASP A 1 91 ? 16.116 0.278 -6.191 1.00 90.94 91 ASP A CA 1
ATOM 742 C C . ASP A 1 91 ? 14.745 -0.305 -5.835 1.00 90.94 91 ASP A C 1
ATOM 744 O O . ASP A 1 91 ? 14.382 -0.375 -4.658 1.00 90.94 91 ASP A O 1
ATOM 748 N N . PRO A 1 92 ? 13.957 -0.766 -6.819 1.00 93.19 92 PRO A N 1
ATOM 749 C CA . PRO A 1 92 ? 12.675 -1.379 -6.530 1.00 93.19 92 PRO A CA 1
ATOM 750 C C . PRO A 1 92 ? 12.779 -2.632 -5.652 1.00 93.19 92 PRO A C 1
ATOM 752 O O . PRO A 1 92 ? 11.776 -3.033 -5.073 1.00 93.19 92 PRO A O 1
ATOM 755 N N . SER A 1 93 ? 13.941 -3.264 -5.532 1.00 93.00 93 SER A N 1
ATOM 756 C CA . SER A 1 93 ? 14.111 -4.498 -4.760 1.00 93.00 93 SER A CA 1
ATOM 757 C C . SER A 1 93 ? 13.954 -4.318 -3.260 1.00 93.00 93 SER A C 1
ATOM 759 O O . SER A 1 93 ? 13.573 -5.260 -2.572 1.00 93.00 93 SER A O 1
ATOM 761 N N . MET A 1 94 ? 14.118 -3.092 -2.760 1.00 94.56 94 MET A N 1
ATOM 762 C CA . MET A 1 94 ? 13.854 -2.767 -1.359 1.00 94.56 94 MET A CA 1
ATOM 763 C C . MET A 1 94 ? 12.427 -3.128 -0.920 1.00 94.56 94 MET A C 1
ATOM 765 O O . MET A 1 94 ? 12.208 -3.427 0.249 1.00 94.56 94 MET A O 1
ATOM 769 N N . TRP A 1 95 ? 11.446 -3.089 -1.834 1.00 95.69 95 TRP A N 1
ATOM 770 C CA . TRP A 1 95 ? 10.044 -3.332 -1.488 1.00 95.69 95 TRP A CA 1
ATOM 771 C C . TRP A 1 95 ? 9.808 -4.778 -1.037 1.00 95.69 95 TRP A C 1
ATOM 773 O O . TRP A 1 95 ? 8.901 -5.024 -0.244 1.00 95.69 95 TRP A O 1
ATOM 783 N N . ASP A 1 96 ? 10.655 -5.718 -1.464 1.00 95.31 96 ASP A N 1
ATOM 784 C CA . ASP A 1 96 ? 10.528 -7.140 -1.131 1.00 95.31 96 ASP A CA 1
ATOM 785 C C . ASP A 1 96 ? 10.715 -7.404 0.375 1.00 95.31 96 ASP A C 1
ATOM 787 O O . ASP A 1 96 ? 10.185 -8.388 0.897 1.00 95.31 96 ASP A O 1
ATOM 791 N N . LEU A 1 97 ? 11.380 -6.485 1.093 1.00 95.38 97 LEU A N 1
ATOM 792 C CA . LEU A 1 97 ? 11.567 -6.522 2.550 1.00 95.38 97 LEU A CA 1
ATOM 793 C C . LEU A 1 97 ? 10.249 -6.503 3.340 1.00 95.38 97 LEU A C 1
ATOM 795 O O . LEU A 1 97 ? 10.246 -6.870 4.514 1.00 95.38 97 LEU A O 1
ATOM 799 N N . TRP A 1 98 ? 9.146 -6.067 2.723 1.00 97.06 98 TRP A N 1
ATOM 800 C CA . TRP A 1 98 ? 7.840 -5.923 3.377 1.00 97.06 98 TRP A CA 1
ATOM 801 C C . TRP A 1 98 ? 6.772 -6.881 2.837 1.00 97.06 98 TRP A C 1
ATOM 803 O O . TRP A 1 98 ? 5.579 -6.601 2.945 1.00 97.06 98 TRP A O 1
ATOM 813 N N . THR A 1 99 ? 7.175 -8.007 2.239 1.00 96.38 99 THR A N 1
ATOM 814 C CA . THR A 1 99 ? 6.244 -8.989 1.650 1.00 96.38 99 THR A CA 1
ATOM 815 C C . THR A 1 99 ? 5.186 -9.481 2.643 1.00 96.38 99 THR A C 1
ATOM 817 O O . THR A 1 99 ? 4.007 -9.538 2.296 1.00 96.38 99 THR A O 1
ATOM 820 N N . ASP A 1 100 ? 5.560 -9.753 3.892 1.00 96.88 100 ASP A N 1
ATOM 821 C CA . ASP A 1 100 ? 4.609 -10.217 4.912 1.00 96.88 100 ASP A CA 1
ATOM 822 C C . ASP A 1 100 ? 3.603 -9.122 5.296 1.00 96.88 100 ASP A C 1
ATOM 824 O O . ASP A 1 100 ? 2.399 -9.364 5.384 1.00 96.88 100 ASP A O 1
ATOM 828 N N . GLN A 1 101 ? 4.066 -7.879 5.436 1.00 97.75 101 GLN A N 1
ATOM 829 C CA . GLN A 1 101 ? 3.208 -6.727 5.704 1.00 97.75 101 GLN A CA 1
ATOM 830 C C . GLN A 1 101 ? 2.262 -6.466 4.530 1.00 97.75 101 GLN A C 1
ATOM 832 O O . GLN A 1 101 ? 1.108 -6.098 4.746 1.00 97.75 101 GLN A O 1
ATOM 837 N N . PHE A 1 102 ? 2.719 -6.685 3.295 1.00 98.00 102 PHE A N 1
ATOM 838 C CA . PHE A 1 102 ? 1.867 -6.617 2.116 1.00 98.00 102 PHE A CA 1
ATOM 839 C C . PHE A 1 102 ? 0.774 -7.690 2.123 1.00 98.00 102 PHE A C 1
ATOM 841 O O . PHE A 1 102 ? -0.373 -7.362 1.820 1.00 98.00 102 PHE A O 1
ATOM 848 N N . ARG A 1 103 ? 1.085 -8.929 2.528 1.00 97.50 103 ARG A N 1
ATOM 849 C CA . ARG A 1 103 ? 0.078 -9.991 2.707 1.00 97.50 103 ARG A CA 1
ATOM 850 C C . ARG A 1 103 ? -0.985 -9.580 3.725 1.00 97.50 103 ARG A C 1
ATOM 852 O O . ARG A 1 103 ? -2.169 -9.636 3.411 1.00 97.50 103 ARG A O 1
ATOM 859 N N . GLU A 1 104 ? -0.585 -9.062 4.888 1.00 97.56 104 GLU A N 1
ATOM 860 C CA . GLU A 1 104 ? -1.539 -8.551 5.885 1.00 97.56 104 GLU A CA 1
ATOM 861 C C . GLU A 1 104 ? -2.407 -7.405 5.343 1.00 97.56 104 GLU A C 1
ATOM 863 O O . GLU A 1 104 ? -3.607 -7.345 5.605 1.00 97.56 104 GLU A O 1
ATOM 868 N N . MET A 1 105 ? -1.815 -6.480 4.583 1.00 98.19 105 MET A N 1
ATOM 869 C CA . MET A 1 105 ? -2.551 -5.364 3.985 1.00 98.19 105 MET A CA 1
ATOM 870 C C . MET A 1 105 ? -3.639 -5.831 3.011 1.00 98.19 105 MET A C 1
ATOM 872 O O . MET A 1 105 ? -4.703 -5.217 2.984 1.00 98.19 105 MET A O 1
ATOM 876 N N . VAL A 1 106 ? -3.412 -6.898 2.236 1.00 97.19 106 VAL A N 1
ATOM 877 C CA . VAL A 1 106 ? -4.4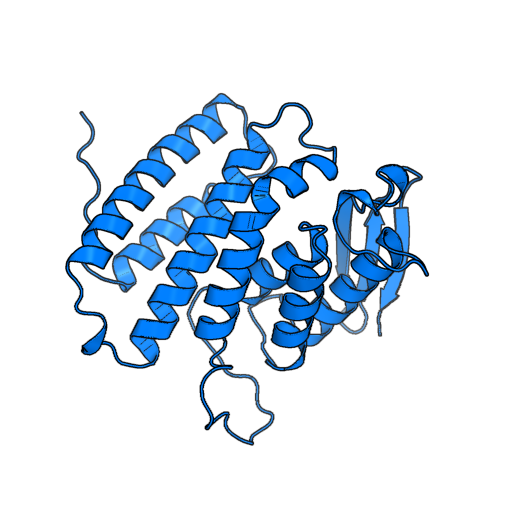46 -7.457 1.345 1.00 97.19 106 VAL A CA 1
ATOM 878 C C . VAL A 1 106 ? -5.651 -7.952 2.144 1.00 97.19 106 VAL A C 1
ATOM 880 O O . VAL A 1 106 ? -6.782 -7.711 1.725 1.00 97.19 106 VAL A O 1
ATOM 883 N N . GLU A 1 107 ? -5.441 -8.580 3.304 1.00 96.62 107 GLU A N 1
ATOM 884 C CA . GLU A 1 107 ? -6.551 -9.029 4.157 1.00 96.62 107 GLU A CA 1
ATOM 885 C C . GLU A 1 107 ? -7.377 -7.844 4.666 1.00 96.62 107 GLU A C 1
ATOM 887 O O . GLU A 1 107 ? -8.596 -7.827 4.512 1.00 96.62 107 GLU A O 1
ATOM 892 N N . PHE A 1 108 ? -6.722 -6.792 5.171 1.00 96.50 108 PHE A N 1
ATOM 893 C CA . PHE A 1 108 ? -7.435 -5.588 5.611 1.00 96.50 108 PHE A CA 1
ATOM 894 C C . PHE A 1 108 ? -8.159 -4.876 4.465 1.00 96.50 108 PHE A C 1
ATOM 896 O O . PHE A 1 108 ? -9.241 -4.333 4.670 1.00 96.50 108 PHE A O 1
ATOM 903 N N . ALA A 1 109 ? -7.594 -4.872 3.256 1.00 94.81 109 ALA A N 1
ATOM 904 C CA . ALA A 1 109 ? -8.267 -4.317 2.086 1.00 94.81 109 ALA A CA 1
ATOM 905 C C . ALA A 1 109 ? -9.477 -5.164 1.652 1.00 94.81 109 ALA A C 1
ATOM 907 O O . ALA A 1 109 ? -10.479 -4.599 1.220 1.00 94.81 109 ALA A O 1
ATOM 908 N N . THR A 1 110 ? -9.403 -6.490 1.804 1.00 93.19 110 THR A N 1
ATOM 909 C CA . THR A 1 110 ? -10.513 -7.420 1.532 1.00 93.19 110 THR A CA 1
ATOM 910 C C . THR A 1 110 ? -11.672 -7.164 2.498 1.00 93.19 110 THR A C 1
ATOM 912 O O . THR A 1 110 ? -12.794 -6.907 2.052 1.00 93.19 110 THR A O 1
ATOM 915 N N . GLU A 1 111 ? -11.379 -7.110 3.803 1.00 90.94 111 GLU A N 1
ATOM 916 C CA . GLU A 1 111 ? -12.362 -6.806 4.852 1.00 90.94 111 GLU A CA 1
ATOM 917 C C . GLU A 1 111 ? -12.968 -5.404 4.650 1.00 90.94 111 GLU A C 1
ATOM 919 O O . GLU A 1 111 ? -14.187 -5.224 4.685 1.00 90.94 111 GLU A O 1
ATOM 924 N N . ALA A 1 112 ? -12.132 -4.398 4.363 1.00 90.19 112 ALA A N 1
ATOM 925 C CA . ALA A 1 112 ? -12.581 -3.025 4.137 1.00 90.19 112 ALA A CA 1
ATOM 926 C C . ALA A 1 112 ? -13.407 -2.848 2.848 1.00 90.19 112 ALA A C 1
ATOM 928 O O . ALA A 1 112 ? -14.275 -1.971 2.780 1.00 90.19 112 ALA A O 1
ATOM 929 N N . GLY A 1 113 ? -13.132 -3.660 1.825 1.00 84.06 113 GLY A N 1
ATOM 930 C CA . GLY A 1 113 ? -13.879 -3.697 0.569 1.00 84.06 113 GLY A CA 1
ATOM 931 C C . GLY A 1 113 ? -15.243 -4.377 0.688 1.00 84.06 113 GLY A C 1
ATOM 932 O O . GLY A 1 113 ? -16.026 -4.311 -0.251 1.00 84.06 113 GLY A O 1
ATOM 933 N N . GLY A 1 114 ? -15.551 -5.017 1.822 1.00 76.38 114 GLY A N 1
ATOM 934 C CA . GLY A 1 114 ? -16.822 -5.716 2.017 1.00 76.38 114 GLY A CA 1
ATOM 935 C C . GLY A 1 114 ? -16.970 -6.976 1.160 1.00 76.38 114 GLY A C 1
ATOM 936 O O . GLY A 1 114 ? -18.085 -7.454 0.979 1.00 76.38 114 GLY A O 1
ATOM 937 N N . LEU A 1 115 ? -15.862 -7.527 0.650 1.00 60.41 115 LEU A N 1
ATOM 938 C CA . LEU A 1 115 ? -15.864 -8.739 -0.180 1.00 60.41 115 LEU A CA 1
ATOM 939 C C . LEU A 1 115 ? -16.186 -10.014 0.613 1.00 60.41 115 LEU A C 1
ATOM 941 O O . LEU A 1 115 ? -16.545 -11.029 0.023 1.00 60.41 115 LEU A O 1
ATOM 945 N N . ASP A 1 116 ? -16.130 -9.939 1.942 1.00 52.06 116 ASP A N 1
ATOM 946 C CA . ASP A 1 116 ? -16.543 -11.012 2.851 1.00 52.06 116 ASP A CA 1
ATOM 947 C C . ASP A 1 116 ? -18.062 -11.020 3.123 1.00 52.06 116 ASP A C 1
ATOM 949 O O . ASP A 1 116 ? -18.563 -11.857 3.878 1.00 52.06 116 ASP A O 1
ATOM 953 N N . VAL A 1 117 ? -18.819 -10.082 2.540 1.00 48.94 117 VAL A N 1
ATOM 954 C CA . VAL A 1 117 ? -20.261 -9.934 2.770 1.00 48.94 117 VAL A CA 1
ATOM 955 C C . VAL A 1 117 ? -21.030 -10.497 1.575 1.00 48.94 117 VAL A C 1
ATOM 957 O O . VAL A 1 117 ? -20.951 -9.980 0.466 1.00 48.94 117 VAL A O 1
ATOM 960 N N . ALA A 1 118 ? -21.824 -11.545 1.814 1.00 46.53 118 ALA A N 1
ATOM 961 C CA . ALA A 1 118 ? -22.650 -12.220 0.801 1.00 46.53 118 ALA A CA 1
ATOM 962 C C . ALA A 1 118 ? -23.736 -11.322 0.155 1.00 46.53 118 ALA A C 1
ATOM 964 O O . ALA A 1 118 ? -24.350 -11.720 -0.831 1.00 46.53 118 ALA A O 1
ATOM 965 N N . ASP A 1 119 ? -23.946 -10.116 0.693 1.00 43.31 119 ASP A N 1
ATOM 966 C CA . ASP A 1 119 ? -24.965 -9.140 0.295 1.00 43.31 119 ASP A CA 1
ATOM 967 C C . ASP A 1 119 ? -24.359 -7.922 -0.430 1.00 43.31 119 ASP A C 1
ATOM 969 O O . ASP A 1 119 ? -24.744 -6.777 -0.177 1.00 43.31 119 ASP A O 1
ATOM 973 N N . ALA A 1 120 ? -23.391 -8.130 -1.330 1.00 49.28 120 ALA A N 1
ATOM 974 C CA . ALA A 1 120 ? -22.992 -7.062 -2.244 1.00 49.28 120 ALA A CA 1
ATOM 975 C C . ALA A 1 120 ? -24.239 -6.614 -3.040 1.00 49.28 120 ALA A C 1
ATOM 977 O O . ALA A 1 120 ? -24.869 -7.449 -3.698 1.00 49.28 120 ALA A O 1
ATOM 978 N N . PRO A 1 121 ? -24.654 -5.334 -2.968 1.00 45.25 121 PRO A N 1
ATOM 979 C CA . PRO A 1 121 ? -25.842 -4.881 -3.673 1.00 45.25 121 PRO A CA 1
ATOM 980 C C . PRO A 1 121 ? -25.651 -5.123 -5.171 1.00 45.25 121 PRO A C 1
ATOM 982 O O . PRO A 1 121 ? -24.662 -4.692 -5.754 1.00 45.25 121 PRO A O 1
ATOM 985 N N . ALA A 1 122 ? -26.616 -5.804 -5.793 1.00 51.50 122 ALA A N 1
ATOM 986 C CA . ALA A 1 122 ? -26.616 -6.146 -7.219 1.00 51.50 122 ALA A CA 1
ATOM 987 C C . ALA A 1 122 ? -26.666 -4.922 -8.159 1.00 51.50 122 ALA A C 1
ATOM 989 O O . ALA A 1 122 ? -26.737 -5.081 -9.378 1.00 51.50 122 ALA A O 1
ATOM 990 N N . ASP A 1 123 ? -26.680 -3.711 -7.600 1.00 51.78 123 ASP A N 1
ATOM 991 C CA . ASP A 1 123 ? -26.696 -2.479 -8.363 1.00 51.78 123 ASP A CA 1
ATOM 992 C C . ASP A 1 123 ? -25.263 -2.051 -8.677 1.00 51.78 123 ASP A C 1
ATOM 994 O O . ASP A 1 123 ? -24.423 -1.883 -7.795 1.00 51.78 123 ASP A O 1
ATOM 998 N N . ASN A 1 124 ? -24.991 -1.859 -9.963 1.00 54.06 124 ASN A N 1
ATOM 999 C CA . ASN A 1 124 ? -23.663 -1.604 -10.519 1.00 54.06 124 ASN A CA 1
ATOM 1000 C C . ASN A 1 124 ? -23.171 -0.164 -10.244 1.00 54.06 124 ASN A C 1
ATOM 1002 O O . ASN A 1 124 ? -22.333 0.364 -10.981 1.00 54.06 124 ASN A O 1
ATOM 1006 N N . GLN A 1 125 ? -23.745 0.508 -9.240 1.00 50.09 125 GLN A N 1
ATOM 1007 C CA . GLN A 1 125 ? -23.463 1.900 -8.917 1.00 50.09 125 GLN A CA 1
ATOM 1008 C C . GLN A 1 125 ? -22.268 2.026 -7.964 1.00 50.09 125 GLN A C 1
ATOM 1010 O O . GLN A 1 125 ? -22.151 1.260 -7.005 1.00 50.09 125 GLN A O 1
ATOM 1015 N N . PRO A 1 126 ? -21.377 3.007 -8.196 1.00 51.69 126 PRO A N 1
ATOM 1016 C CA . PRO A 1 126 ? -20.204 3.203 -7.361 1.00 51.69 126 PRO A CA 1
ATOM 1017 C C . PRO A 1 126 ? -20.609 3.583 -5.935 1.00 51.69 126 PRO A C 1
ATOM 1019 O O . PRO A 1 126 ? -21.338 4.550 -5.711 1.00 51.69 126 PRO A O 1
ATOM 1022 N N . GLN A 1 127 ? -20.106 2.831 -4.958 1.00 53.84 127 GLN A N 1
ATOM 1023 C CA . GLN A 1 127 ? -20.312 3.130 -3.545 1.00 53.84 127 GLN A CA 1
ATOM 1024 C C . GLN A 1 127 ? -19.456 4.336 -3.142 1.00 53.84 127 GLN A C 1
ATOM 1026 O O . GLN A 1 127 ? -18.234 4.333 -3.299 1.00 53.84 127 GLN A O 1
ATOM 1031 N N . PHE A 1 128 ? -20.104 5.379 -2.622 1.00 46.00 128 PHE A N 1
ATOM 1032 C CA . PHE A 1 128 ? -19.429 6.584 -2.152 1.00 46.00 128 PHE A CA 1
ATOM 1033 C C . PHE A 1 128 ? -19.087 6.465 -0.666 1.00 46.00 128 PHE A C 1
ATOM 1035 O O . PHE A 1 128 ? -19.973 6.330 0.179 1.00 46.00 128 PHE A O 1
ATOM 1042 N N . TYR A 1 129 ? -17.802 6.580 -0.343 1.00 54.84 129 TYR A N 1
ATOM 1043 C CA . TYR A 1 129 ? -17.303 6.599 1.027 1.00 54.84 129 TYR A CA 1
ATOM 1044 C C . TYR A 1 129 ? -16.632 7.948 1.305 1.00 54.84 129 TYR A C 1
ATOM 1046 O O . TYR A 1 129 ? -15.750 8.367 0.564 1.00 54.84 129 TYR A O 1
ATOM 1054 N N . MET A 1 130 ? -17.010 8.624 2.396 1.00 48.34 130 MET A N 1
ATOM 1055 C CA . MET A 1 130 ? -16.347 9.864 2.851 1.00 48.34 130 MET A CA 1
ATOM 1056 C C . MET A 1 130 ? -15.002 9.612 3.559 1.00 48.34 130 MET A C 1
ATOM 1058 O O . MET A 1 130 ? -14.435 10.516 4.171 1.00 48.34 130 MET A O 1
ATOM 1062 N N . GLU A 1 131 ? -14.516 8.374 3.547 1.00 62.16 131 GLU A N 1
ATOM 1063 C CA . GLU A 1 131 ? -13.316 7.947 4.263 1.00 62.16 131 GLU A CA 1
ATOM 1064 C C . GLU A 1 131 ? -12.136 7.801 3.302 1.00 62.16 131 GLU A C 1
ATOM 1066 O O . GLU A 1 131 ? -12.326 7.673 2.094 1.00 62.16 131 GLU A O 1
ATOM 1071 N N . ILE A 1 132 ? -10.909 7.790 3.836 1.00 71.44 132 ILE A N 1
ATOM 1072 C CA . ILE A 1 132 ? -9.754 7.327 3.057 1.00 71.44 132 ILE A CA 1
ATOM 1073 C C . ILE A 1 132 ? -10.052 5.876 2.678 1.00 71.44 132 ILE A C 1
ATOM 1075 O O . ILE A 1 132 ? -10.320 5.062 3.561 1.00 71.44 132 ILE A O 1
ATOM 1079 N N . GLY A 1 133 ? -10.109 5.592 1.383 1.00 87.25 133 GLY A N 1
ATOM 1080 C CA . GLY A 1 133 ? -10.489 4.277 0.900 1.00 87.25 133 GLY A CA 1
ATOM 1081 C C . GLY A 1 133 ? -9.292 3.394 0.558 1.00 87.25 133 GLY A C 1
ATOM 1082 O O . GLY A 1 133 ? -8.152 3.647 0.951 1.00 87.25 133 GLY A O 1
ATOM 1083 N N . ILE A 1 134 ? -9.566 2.308 -0.152 1.00 92.81 134 ILE A N 1
ATOM 1084 C CA . ILE A 1 134 ? -8.625 1.207 -0.363 1.00 92.81 134 ILE A CA 1
ATOM 1085 C C . ILE A 1 134 ? -7.796 1.364 -1.641 1.00 92.81 134 ILE A C 1
ATOM 1087 O O . ILE A 1 134 ? -6.742 0.737 -1.749 1.00 92.81 134 ILE A O 1
ATOM 1091 N N . LEU A 1 135 ? -8.218 2.192 -2.606 1.00 93.12 135 LEU A N 1
ATOM 1092 C CA . LEU A 1 135 ? -7.635 2.187 -3.956 1.00 93.12 135 LEU A CA 1
ATOM 1093 C C . LEU A 1 135 ? -6.151 2.580 -4.014 1.00 93.12 135 LEU A C 1
ATOM 1095 O O . LEU A 1 135 ? -5.383 1.834 -4.630 1.00 93.12 135 LEU A O 1
ATOM 1099 N N . PRO A 1 136 ? -5.683 3.670 -3.370 1.00 93.62 136 PRO A N 1
ATOM 1100 C CA . PRO A 1 136 ? -4.259 4.004 -3.378 1.00 93.62 136 PRO A CA 1
ATOM 1101 C C . PRO A 1 136 ? -3.400 2.892 -2.763 1.00 93.62 136 PRO A C 1
ATOM 1103 O O . PRO A 1 136 ? -2.294 2.622 -3.234 1.00 93.62 136 PRO A O 1
ATOM 1106 N N . ALA A 1 137 ? -3.913 2.235 -1.717 1.00 96.19 137 ALA A N 1
ATOM 1107 C CA . ALA A 1 137 ? -3.223 1.140 -1.054 1.00 96.19 137 ALA A CA 1
ATOM 1108 C C . ALA A 1 137 ? -3.190 -0.111 -1.942 1.00 96.19 137 ALA A C 1
ATOM 1110 O O . ALA A 1 137 ? -2.119 -0.670 -2.130 1.00 96.19 137 ALA A O 1
ATOM 1111 N N . LEU A 1 138 ? -4.306 -0.510 -2.558 1.00 97.12 138 LEU A N 1
ATOM 1112 C CA . LEU A 1 138 ? -4.361 -1.647 -3.486 1.00 97.12 138 LEU A CA 1
ATOM 1113 C C . LEU A 1 138 ? -3.442 -1.455 -4.695 1.00 97.12 138 LEU A C 1
ATOM 1115 O O . LEU A 1 138 ? -2.687 -2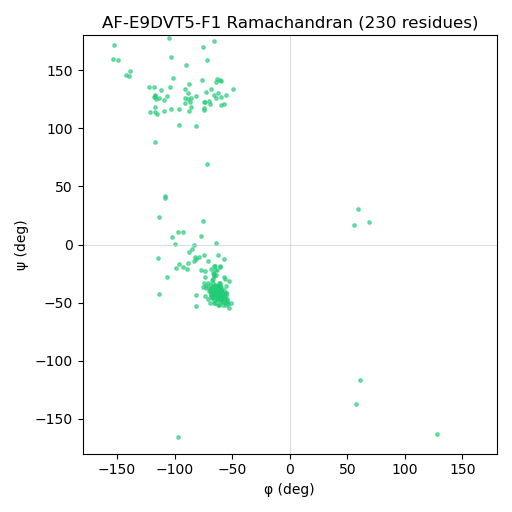.361 -5.054 1.00 97.12 138 LEU A O 1
ATOM 1119 N N . PHE A 1 139 ? -3.431 -0.256 -5.281 1.00 97.12 139 PHE A N 1
ATOM 1120 C CA . PHE A 1 139 ? -2.497 0.056 -6.356 1.00 97.12 139 PHE A CA 1
ATOM 1121 C C . PHE A 1 139 ? -1.043 -0.061 -5.882 1.00 97.12 139 PHE A C 1
ATOM 1123 O O . PHE A 1 139 ? -0.210 -0.664 -6.559 1.00 97.12 139 PHE A O 1
ATOM 1130 N N . PHE A 1 140 ? -0.727 0.446 -4.689 1.00 97.44 140 PHE A N 1
ATOM 1131 C CA . PHE A 1 140 ? 0.593 0.285 -4.081 1.00 97.44 140 PHE A CA 1
ATOM 1132 C C . PHE A 1 140 ? 0.967 -1.190 -3.859 1.00 97.44 140 PHE A C 1
ATOM 1134 O O . PHE A 1 140 ? 2.068 -1.585 -4.239 1.00 97.44 140 PHE A O 1
ATOM 1141 N N . LEU A 1 141 ? 0.049 -2.019 -3.346 1.00 98.06 141 LEU A N 1
ATOM 1142 C CA . LEU A 1 141 ? 0.246 -3.466 -3.183 1.00 98.06 141 LEU A CA 1
ATOM 1143 C C . LEU A 1 141 ? 0.574 -4.134 -4.519 1.00 98.06 141 LEU A C 1
ATOM 1145 O O . LEU A 1 141 ? 1.603 -4.792 -4.642 1.00 98.06 141 LEU A O 1
ATOM 1149 N N . SER A 1 142 ? -0.253 -3.900 -5.538 1.00 97.69 142 SER A N 1
ATOM 1150 C CA . SER A 1 142 ? -0.088 -4.508 -6.861 1.00 97.69 142 SER A CA 1
ATOM 1151 C C . SER A 1 142 ? 1.165 -4.047 -7.618 1.00 97.69 142 SER A C 1
ATOM 1153 O O . SER A 1 142 ? 1.717 -4.811 -8.405 1.00 97.69 142 SER A O 1
ATOM 1155 N N . SER A 1 143 ? 1.634 -2.816 -7.382 1.00 96.50 143 SER A N 1
ATOM 1156 C CA . SER A 1 143 ? 2.737 -2.213 -8.143 1.00 96.50 143 SER A CA 1
ATOM 1157 C C . SER A 1 143 ? 4.100 -2.286 -7.453 1.00 96.50 143 SER A C 1
ATOM 1159 O O . SER A 1 143 ? 5.120 -2.124 -8.123 1.00 96.50 143 SER A O 1
ATOM 1161 N N . LYS A 1 144 ? 4.151 -2.485 -6.127 1.00 96.19 144 LYS A N 1
ATOM 1162 C CA . LYS A 1 144 ? 5.404 -2.480 -5.346 1.00 96.19 144 LYS A CA 1
ATOM 1163 C C . LYS A 1 144 ? 5.767 -3.829 -4.746 1.00 96.19 144 LYS A C 1
ATOM 1165 O O . LYS A 1 144 ? 6.936 -4.205 -4.811 1.00 96.19 144 LYS A O 1
ATOM 1170 N N . CYS A 1 145 ? 4.806 -4.567 -4.193 1.00 96.81 145 CYS A N 1
ATOM 1171 C CA . CYS A 1 145 ? 5.053 -5.949 -3.777 1.00 96.81 145 CYS A CA 1
ATOM 1172 C C . CYS A 1 145 ? 5.378 -6.777 -5.019 1.00 96.81 145 CYS A C 1
ATOM 1174 O O . CYS A 1 145 ? 4.731 -6.526 -6.024 1.00 96.81 145 CYS A O 1
ATOM 1176 N N . ARG A 1 146 ? 6.337 -7.715 -4.988 1.00 96.06 146 ARG A N 1
ATOM 1177 C CA . ARG A 1 146 ? 6.638 -8.680 -6.078 1.00 96.06 146 ARG A CA 1
ATOM 1178 C C . ARG A 1 146 ? 6.097 -10.086 -5.825 1.00 96.06 146 ARG A C 1
ATOM 1180 O O . ARG A 1 146 ? 6.378 -11.006 -6.585 1.00 96.06 146 ARG A O 1
ATOM 1187 N N . ASP A 1 147 ? 5.324 -10.255 -4.762 1.00 96.56 147 ASP A N 1
ATOM 1188 C CA . ASP A 1 147 ? 4.676 -11.524 -4.484 1.00 96.56 147 ASP A CA 1
ATOM 1189 C C . ASP A 1 147 ? 3.493 -11.736 -5.444 1.00 96.56 147 ASP A C 1
ATOM 1191 O O . ASP A 1 147 ? 2.593 -10.887 -5.509 1.00 96.56 147 ASP A O 1
ATOM 1195 N N . PRO A 1 148 ? 3.483 -12.837 -6.213 1.00 96.19 148 PRO A N 1
ATOM 1196 C CA . PRO A 1 148 ? 2.501 -13.021 -7.268 1.00 96.19 148 PRO A CA 1
ATOM 1197 C C . PRO A 1 148 ? 1.071 -13.103 -6.725 1.00 96.19 148 PRO A C 1
ATOM 1199 O O . PRO A 1 148 ? 0.159 -12.577 -7.365 1.00 96.19 148 PRO A O 1
ATOM 1202 N N . GLU A 1 149 ? 0.875 -13.712 -5.554 1.00 96.38 149 GLU A N 1
ATOM 1203 C CA . GLU A 1 149 ? -0.432 -13.898 -4.922 1.00 96.38 149 GLU A CA 1
ATOM 1204 C C . GLU A 1 149 ? -1.005 -12.564 -4.432 1.00 96.38 149 GLU A C 1
ATOM 1206 O O . GLU A 1 149 ? -2.129 -12.206 -4.790 1.00 96.38 149 GLU A O 1
ATOM 1211 N N . VAL A 1 150 ? -0.210 -11.786 -3.688 1.00 97.56 150 VAL A N 1
ATOM 1212 C CA . VAL A 1 150 ? -0.591 -10.447 -3.202 1.00 97.56 150 VAL A CA 1
ATOM 1213 C C . VAL A 1 150 ? -1.034 -9.548 -4.350 1.00 97.56 150 VAL A C 1
ATOM 1215 O O . VAL A 1 150 ? -2.072 -8.888 -4.268 1.00 97.56 150 VAL A O 1
ATOM 1218 N N . ARG A 1 151 ? -0.256 -9.528 -5.437 1.00 97.44 151 ARG A N 1
ATOM 1219 C CA . ARG A 1 151 ? -0.529 -8.688 -6.606 1.00 97.44 151 ARG A CA 1
ATOM 1220 C C . ARG A 1 151 ? -1.867 -8.998 -7.255 1.00 97.44 151 ARG A C 1
ATOM 1222 O O . ARG A 1 151 ? -2.643 -8.085 -7.535 1.00 97.44 151 ARG A O 1
ATOM 1229 N N . ARG A 1 152 ? -2.110 -10.285 -7.506 1.00 97.12 152 ARG A N 1
ATOM 1230 C CA . ARG A 1 152 ? -3.314 -10.774 -8.184 1.00 97.12 152 ARG A CA 1
ATOM 1231 C C . ARG A 1 152 ? -4.539 -10.519 -7.317 1.00 97.12 152 ARG A C 1
ATOM 1233 O O . ARG A 1 152 ? -5.476 -9.900 -7.798 1.00 97.12 152 ARG A O 1
ATOM 1240 N N . ARG A 1 153 ? -4.461 -10.811 -6.013 1.00 97.19 153 ARG A N 1
ATOM 1241 C CA . ARG A 1 153 ? -5.535 -10.480 -5.064 1.00 97.19 153 ARG A CA 1
ATOM 1242 C C . ARG A 1 153 ? -5.829 -8.982 -5.009 1.00 97.19 153 ARG A C 1
ATOM 1244 O O . ARG A 1 153 ? -6.989 -8.597 -5.037 1.00 97.19 153 ARG A O 1
ATOM 1251 N N . ALA A 1 154 ? -4.811 -8.121 -4.963 1.00 97.31 154 ALA A N 1
ATOM 1252 C CA . ALA A 1 154 ? -5.031 -6.674 -4.951 1.00 97.31 154 ALA A CA 1
ATOM 1253 C C . ALA A 1 154 ? -5.735 -6.175 -6.227 1.00 97.31 154 ALA A C 1
ATOM 1255 O O . ALA A 1 154 ? -6.596 -5.298 -6.153 1.00 97.31 154 ALA A O 1
ATOM 1256 N N . ILE A 1 155 ? -5.389 -6.741 -7.388 1.00 97.00 155 ILE A N 1
ATOM 1257 C CA . ILE A 1 155 ? -6.066 -6.459 -8.659 1.00 97.00 155 ILE A CA 1
ATOM 1258 C C . ILE A 1 155 ? -7.502 -6.963 -8.637 1.00 97.00 155 ILE A C 1
ATOM 1260 O O . ILE A 1 155 ? -8.393 -6.189 -8.970 1.00 97.00 155 ILE A O 1
ATOM 1264 N N . ASP A 1 156 ? -7.731 -8.199 -8.198 1.00 95.38 156 ASP A N 1
ATOM 1265 C CA . ASP A 1 156 ? -9.071 -8.778 -8.123 1.00 95.38 156 ASP A CA 1
ATOM 1266 C C . ASP A 1 156 ? -9.986 -7.894 -7.266 1.00 95.38 156 ASP A C 1
ATOM 1268 O O . ASP A 1 156 ? -11.064 -7.522 -7.719 1.00 95.38 156 ASP A O 1
ATOM 1272 N N . ILE A 1 157 ? -9.514 -7.435 -6.096 1.00 93.56 157 ILE A N 1
ATOM 1273 C CA . ILE A 1 157 ? -10.260 -6.504 -5.231 1.00 93.56 157 ILE A CA 1
ATOM 1274 C C . ILE A 1 157 ? -10.603 -5.201 -5.974 1.00 93.56 157 ILE A C 1
ATOM 1276 O O . ILE A 1 157 ? -11.719 -4.699 -5.837 1.00 93.56 157 ILE A O 1
ATOM 1280 N N . MET A 1 158 ? -9.672 -4.629 -6.746 1.00 93.50 158 MET A N 1
ATOM 1281 C CA . MET A 1 158 ? -9.945 -3.421 -7.539 1.00 93.50 158 MET A CA 1
ATOM 1282 C C . MET A 1 158 ? -10.946 -3.686 -8.671 1.00 93.50 158 MET A C 1
ATOM 1284 O O . MET A 1 158 ? -11.767 -2.827 -8.969 1.00 93.50 158 MET A O 1
ATOM 1288 N N . GLU A 1 159 ? -10.910 -4.848 -9.318 1.00 91.19 159 GLU A N 1
ATOM 1289 C CA . GLU A 1 159 ? -11.821 -5.153 -10.427 1.00 91.19 159 GLU A CA 1
ATOM 1290 C C . GLU A 1 159 ? -13.241 -5.465 -9.953 1.00 91.19 159 GLU A C 1
ATOM 1292 O O . GLU A 1 159 ? -14.208 -5.054 -10.604 1.00 91.19 159 GLU A O 1
ATOM 1297 N N . THR A 1 160 ? -13.370 -6.133 -8.805 1.00 87.50 160 THR A N 1
ATOM 1298 C CA . THR A 1 160 ? -14.665 -6.471 -8.204 1.00 87.50 160 THR A CA 1
ATOM 1299 C C . THR A 1 160 ? -15.341 -5.262 -7.572 1.00 87.50 160 THR A C 1
ATOM 1301 O O . THR A 1 160 ? -16.564 -5.161 -7.597 1.00 87.50 160 THR A O 1
ATOM 1304 N N . ASN A 1 161 ? -14.568 -4.325 -7.018 1.00 74.94 161 ASN A N 1
ATOM 1305 C CA . ASN A 1 161 ? -15.109 -3.138 -6.373 1.00 74.94 161 ASN A CA 1
ATOM 1306 C C . ASN A 1 161 ? -15.111 -1.951 -7.341 1.00 74.94 161 ASN A C 1
ATOM 1308 O O . ASN A 1 161 ? -14.085 -1.316 -7.566 1.00 74.94 161 ASN A O 1
ATOM 1312 N N . HIS A 1 162 ? -16.272 -1.606 -7.899 1.00 80.62 162 HIS A N 1
ATOM 1313 C CA . HIS A 1 162 ? -16.444 -0.436 -8.770 1.00 80.62 162 HIS A CA 1
ATOM 1314 C C . HIS A 1 162 ? -16.371 0.891 -7.986 1.00 80.62 162 HIS A C 1
ATOM 1316 O O . HIS A 1 162 ? -17.361 1.596 -7.819 1.00 80.62 162 HIS A O 1
ATOM 1322 N N . ILE A 1 163 ? -15.182 1.232 -7.488 1.00 82.38 163 ILE A N 1
ATOM 1323 C CA . ILE A 1 163 ? -14.925 2.378 -6.605 1.00 82.38 163 ILE A CA 1
ATOM 1324 C C . ILE A 1 163 ? -14.324 3.564 -7.381 1.00 82.38 163 ILE A C 1
ATOM 1326 O O . ILE A 1 163 ? -13.484 3.374 -8.270 1.00 82.38 163 ILE A O 1
ATOM 1330 N N . GLN A 1 164 ? -14.719 4.783 -6.990 1.00 84.44 164 GLN A N 1
ATOM 1331 C CA . GLN A 1 164 ? -14.070 6.053 -7.339 1.00 84.44 164 GLN A CA 1
ATOM 1332 C C . GLN A 1 164 ? -13.636 6.785 -6.050 1.00 84.44 164 GLN A C 1
ATOM 1334 O O . GLN A 1 164 ? -14.481 7.239 -5.281 1.00 84.44 164 GLN A O 1
ATOM 1339 N N . GLU A 1 165 ? -12.327 6.938 -5.827 1.00 85.19 165 GLU A N 1
ATOM 1340 C CA . GLU A 1 165 ? -11.726 7.605 -4.657 1.00 85.19 165 GLU A CA 1
ATOM 1341 C C . GLU A 1 165 ? -10.925 8.843 -5.084 1.00 85.19 165 GLU A C 1
ATOM 1343 O O . GLU A 1 165 ? -9.720 8.792 -5.352 1.00 85.19 165 GLU A O 1
ATOM 1348 N N . GLY A 1 166 ? -11.598 9.991 -5.174 1.00 83.56 166 GLY A N 1
ATOM 1349 C CA . GLY A 1 166 ? -10.982 11.214 -5.691 1.00 83.56 166 GLY A CA 1
ATOM 1350 C C . GLY A 1 166 ? -10.516 11.017 -7.137 1.00 83.56 166 GLY A C 1
ATOM 1351 O O . GLY A 1 166 ? -11.337 10.766 -8.016 1.00 83.56 166 GLY A O 1
ATOM 1352 N N . ILE A 1 167 ? -9.203 11.110 -7.378 1.00 81.94 167 ILE A N 1
ATOM 1353 C CA . ILE A 1 167 ? -8.593 10.864 -8.700 1.00 81.94 167 ILE A CA 1
ATOM 1354 C C . ILE A 1 167 ? -8.433 9.372 -9.034 1.00 81.94 167 ILE A C 1
ATOM 1356 O O . ILE A 1 167 ? -8.086 9.033 -10.162 1.00 81.94 167 ILE A O 1
ATOM 1360 N N . TRP A 1 168 ? -8.643 8.479 -8.064 1.00 87.31 168 TRP A N 1
ATOM 1361 C CA . TRP A 1 168 ? -8.476 7.044 -8.252 1.00 87.31 168 TRP A CA 1
ATOM 1362 C C . TRP A 1 168 ? -9.755 6.422 -8.789 1.00 87.31 168 TRP A C 1
ATOM 1364 O O . TRP A 1 168 ? -10.804 6.485 -8.152 1.00 87.31 168 TRP A O 1
ATOM 1374 N N . ASN A 1 169 ? -9.642 5.767 -9.939 1.00 88.69 169 ASN A N 1
ATOM 1375 C CA . ASN A 1 169 ? -10.677 4.902 -10.479 1.00 88.69 169 ASN A CA 1
ATOM 1376 C C . ASN A 1 169 ? -10.203 3.450 -10.386 1.00 88.69 169 ASN A C 1
ATOM 1378 O O . ASN A 1 169 ? -9.138 3.118 -10.903 1.00 88.69 169 ASN A O 1
ATOM 1382 N N . SER A 1 170 ? -10.995 2.599 -9.741 1.00 90.06 170 SER A N 1
ATOM 1383 C CA . SER A 1 170 ? -10.700 1.177 -9.516 1.00 90.06 170 SER A CA 1
ATOM 1384 C C . SER A 1 170 ? -10.311 0.419 -10.792 1.00 90.06 170 SER A C 1
ATOM 1386 O O . SER A 1 170 ? -9.247 -0.199 -10.845 1.00 90.06 170 SER A O 1
ATOM 1388 N N . LYS A 1 171 ? -11.111 0.542 -11.860 1.00 89.50 171 LYS A N 1
ATOM 1389 C CA . LYS A 1 171 ? -10.858 -0.115 -13.153 1.00 89.50 171 LYS A CA 1
ATOM 1390 C C . LYS A 1 171 ? -9.573 0.388 -13.806 1.00 89.50 171 LYS A C 1
ATOM 1392 O O . LYS A 1 171 ? -8.787 -0.414 -14.303 1.00 89.50 171 LYS A O 1
ATOM 1397 N N . MET A 1 172 ? -9.336 1.701 -13.797 1.00 89.88 172 MET A N 1
ATOM 1398 C CA . MET A 1 172 ? -8.106 2.270 -14.366 1.00 89.88 172 MET A CA 1
ATOM 1399 C C . MET A 1 172 ? -6.868 1.858 -13.565 1.00 89.88 172 MET A C 1
ATOM 1401 O O . MET A 1 172 ? -5.862 1.459 -14.147 1.00 89.88 172 MET A O 1
ATOM 1405 N N . ALA A 1 173 ? -6.950 1.889 -12.233 1.00 92.94 173 ALA A N 1
ATOM 1406 C CA . ALA A 1 173 ? -5.869 1.452 -11.357 1.00 92.94 173 ALA A CA 1
ATOM 1407 C C . ALA A 1 173 ? -5.526 -0.029 -11.584 1.00 92.94 173 ALA A C 1
ATOM 1409 O O . ALA A 1 173 ? -4.348 -0.363 -11.710 1.00 92.94 173 ALA A O 1
ATOM 1410 N N . ALA A 1 174 ? -6.536 -0.895 -11.727 1.00 95.00 174 ALA A N 1
ATOM 1411 C CA . ALA A 1 174 ? -6.349 -2.305 -12.058 1.00 95.00 174 ALA A CA 1
ATOM 1412 C C . ALA A 1 174 ? -5.679 -2.505 -13.427 1.00 95.00 174 ALA A C 1
ATOM 1414 O O . ALA A 1 174 ? -4.744 -3.298 -13.530 1.00 95.00 174 ALA A O 1
ATOM 1415 N N . LYS A 1 175 ? -6.088 -1.762 -14.468 1.00 94.06 175 LYS A N 1
ATOM 1416 C CA . LYS A 1 175 ? -5.445 -1.812 -15.798 1.00 94.06 175 LYS A CA 1
ATOM 1417 C C . LYS A 1 175 ? -3.956 -1.462 -15.723 1.00 94.06 175 LYS A C 1
ATOM 1419 O O . LYS A 1 175 ? -3.118 -2.218 -16.213 1.00 94.06 175 LYS A O 1
ATOM 1424 N N . VAL A 1 176 ? -3.620 -0.354 -15.061 1.00 95.50 176 VAL A N 1
ATOM 1425 C CA . VAL A 1 176 ? -2.224 0.079 -14.883 1.00 95.50 176 VAL A CA 1
ATOM 1426 C C . VAL A 1 176 ? -1.431 -0.950 -14.074 1.00 95.50 176 VAL A C 1
ATOM 1428 O O . VAL A 1 176 ? -0.310 -1.296 -14.439 1.00 95.50 176 VAL A O 1
ATOM 1431 N N . ALA A 1 177 ? -2.013 -1.485 -13.000 1.00 96.62 177 ALA A N 1
ATOM 1432 C CA . ALA A 1 177 ? -1.390 -2.517 -12.178 1.00 96.62 177 ALA A CA 1
ATOM 1433 C C . ALA A 1 177 ? -1.107 -3.805 -12.967 1.00 96.62 177 ALA A C 1
ATOM 1435 O O . ALA A 1 177 ? 0.006 -4.323 -12.913 1.00 96.62 177 ALA A O 1
ATOM 1436 N N . LYS A 1 178 ? -2.068 -4.287 -13.768 1.00 96.31 178 LYS A N 1
ATOM 1437 C CA . LYS A 1 178 ? -1.870 -5.433 -14.671 1.00 96.31 178 LYS A CA 1
ATOM 1438 C C . LYS A 1 178 ? -0.715 -5.194 -15.636 1.00 96.31 178 LYS A C 1
ATOM 1440 O O . LYS A 1 178 ? 0.067 -6.109 -15.885 1.00 96.31 178 LYS A O 1
ATOM 1445 N N . ARG A 1 179 ? -0.568 -3.967 -16.146 1.00 95.75 179 ARG A N 1
ATOM 1446 C CA . ARG A 1 179 ? 0.554 -3.635 -17.026 1.00 95.75 179 ARG A CA 1
ATOM 1447 C C . ARG A 1 179 ? 1.894 -3.645 -16.293 1.00 95.75 179 ARG A C 1
ATOM 1449 O O . ARG A 1 179 ? 2.846 -4.190 -16.841 1.00 95.75 179 ARG A O 1
ATOM 1456 N N . VAL A 1 180 ? 1.961 -3.137 -15.057 1.00 97.00 180 VAL A N 1
ATOM 1457 C CA . VAL A 1 180 ? 3.160 -3.275 -14.205 1.00 97.00 180 VAL A CA 1
ATOM 1458 C C . VAL A 1 180 ? 3.548 -4.747 -14.065 1.00 97.00 180 VAL A C 1
ATOM 1460 O O . VAL A 1 180 ? 4.698 -5.093 -14.310 1.00 97.00 180 VAL A O 1
ATOM 1463 N N . ILE A 1 181 ? 2.591 -5.622 -13.746 1.00 96.75 181 ILE A N 1
ATOM 1464 C CA . ILE A 1 181 ? 2.838 -7.065 -13.621 1.00 96.75 181 ILE A CA 1
ATOM 1465 C C . ILE A 1 181 ? 3.363 -7.654 -14.929 1.00 96.75 181 ILE A C 1
ATOM 1467 O O . ILE A 1 181 ? 4.369 -8.350 -14.911 1.00 96.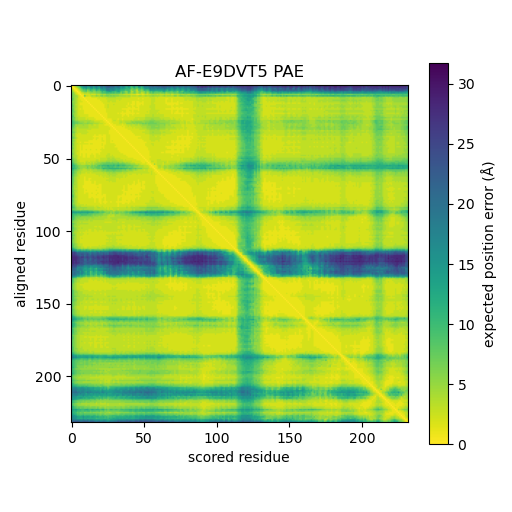75 181 ILE A O 1
ATOM 1471 N N . ALA A 1 182 ? 2.725 -7.351 -16.060 1.00 95.69 182 ALA A N 1
ATOM 1472 C CA . ALA A 1 182 ? 3.143 -7.870 -17.359 1.00 95.69 182 ALA A CA 1
ATOM 1473 C C . ALA A 1 182 ? 4.566 -7.430 -17.746 1.00 95.69 182 ALA A C 1
ATOM 1475 O O . ALA A 1 182 ? 5.304 -8.206 -18.348 1.00 95.69 182 ALA A O 1
ATOM 1476 N N . LEU A 1 183 ? 4.955 -6.196 -17.405 1.00 95.38 183 LEU A N 1
ATOM 1477 C CA . LEU A 1 183 ? 6.308 -5.688 -17.648 1.00 95.38 183 LEU A CA 1
ATOM 1478 C C . LEU A 1 183 ? 7.356 -6.383 -16.769 1.00 95.38 183 LEU A C 1
ATOM 1480 O O . LEU A 1 183 ? 8.451 -6.659 -17.248 1.00 95.38 183 LEU A O 1
ATOM 1484 N N . GLU A 1 184 ? 7.031 -6.657 -15.503 1.00 96.38 184 GLU A N 1
ATOM 1485 C CA . GLU A 1 184 ? 7.975 -7.272 -14.566 1.00 96.38 184 GLU A CA 1
ATOM 1486 C C . GLU A 1 184 ? 8.077 -8.798 -14.718 1.00 96.38 184 GLU A C 1
ATOM 1488 O O . GLU A 1 184 ? 9.173 -9.347 -14.662 1.00 96.38 184 GLU A O 1
ATOM 1493 N N . GLU A 1 185 ? 6.947 -9.491 -14.877 1.00 95.25 185 GLU A N 1
ATOM 1494 C CA . GLU A 1 185 ? 6.879 -10.960 -14.867 1.00 95.25 185 GLU A CA 1
ATOM 1495 C C . GLU A 1 185 ? 7.071 -11.583 -16.263 1.00 95.25 185 GLU A C 1
ATOM 1497 O O . GLU A 1 185 ? 7.452 -12.750 -16.377 1.00 95.25 185 GLU A O 1
ATOM 1502 N N . GLY A 1 186 ? 6.838 -10.817 -17.336 1.00 90.69 186 GLY A N 1
ATOM 1503 C CA . GLY A 1 186 ? 6.917 -11.316 -18.709 1.00 90.69 186 GLY A CA 1
ATOM 1504 C C . GLY A 1 186 ? 5.979 -12.505 -18.958 1.00 90.69 186 GLY A C 1
ATOM 1505 O O . GLY A 1 186 ? 4.829 -12.504 -18.526 1.00 90.69 186 GLY A O 1
ATOM 1506 N N . GLU A 1 187 ? 6.472 -13.529 -19.661 1.00 86.88 187 GLU A N 1
ATOM 1507 C CA . GLU A 1 187 ? 5.733 -14.776 -19.941 1.00 86.88 187 GLU A CA 1
ATOM 1508 C C . GLU A 1 187 ? 6.083 -15.917 -18.962 1.00 86.88 187 GLU A C 1
ATOM 1510 O O . GLU A 1 187 ? 5.738 -17.079 -19.190 1.00 86.88 187 GLU A O 1
ATOM 1515 N N . PHE A 1 188 ? 6.801 -15.617 -17.876 1.00 85.75 188 PHE A N 1
ATOM 1516 C CA . PHE A 1 188 ? 7.321 -16.629 -16.960 1.00 85.75 188 PHE A CA 1
ATOM 1517 C C . PHE A 1 188 ? 6.346 -16.951 -15.822 1.00 85.75 188 PHE A C 1
ATOM 1519 O O . PHE A 1 188 ? 5.538 -16.130 -15.393 1.00 85.75 188 PHE A O 1
ATOM 1526 N N . ILE A 1 189 ? 6.456 -18.167 -15.279 1.00 89.19 189 ILE A N 1
ATOM 1527 C CA . ILE A 1 189 ? 5.739 -18.552 -14.059 1.00 89.19 189 ILE A CA 1
ATOM 1528 C C . ILE A 1 189 ? 6.524 -18.030 -12.852 1.00 89.19 189 ILE A C 1
ATOM 1530 O O . ILE A 1 189 ? 7.516 -18.635 -12.446 1.00 89.19 189 ILE A O 1
ATOM 1534 N N . VAL A 1 190 ? 6.050 -16.932 -12.269 1.00 93.38 190 VAL A N 1
ATOM 1535 C CA . VAL A 1 190 ? 6.612 -16.326 -11.054 1.00 93.38 190 VAL A CA 1
ATOM 1536 C C . VAL A 1 190 ? 6.015 -16.987 -9.812 1.00 93.38 190 VAL A C 1
ATOM 1538 O O . VAL A 1 190 ? 4.794 -17.057 -9.664 1.00 93.38 190 VAL A O 1
ATOM 1541 N N . LYS A 1 191 ? 6.868 -17.477 -8.905 1.00 92.75 191 LYS A N 1
ATOM 1542 C CA . LYS A 1 191 ? 6.472 -18.069 -7.613 1.00 92.75 191 LYS A CA 1
ATOM 1543 C C . LYS A 1 191 ? 6.788 -17.155 -6.438 1.00 92.75 191 LYS A C 1
ATOM 1545 O O . LYS A 1 191 ? 6.127 -17.236 -5.409 1.00 92.75 191 LYS A O 1
ATOM 1550 N N . SER A 1 192 ? 7.804 -16.313 -6.577 1.00 92.88 192 SER A N 1
ATOM 1551 C CA . SER A 1 192 ? 8.212 -15.343 -5.567 1.00 92.88 192 SER A CA 1
ATOM 1552 C C . SER A 1 192 ? 8.889 -14.144 -6.218 1.00 92.88 192 SER A C 1
ATOM 1554 O O . SER A 1 192 ? 9.240 -14.178 -7.397 1.00 92.88 192 SER A O 1
ATOM 1556 N N . SER A 1 193 ? 9.158 -13.108 -5.427 1.00 93.50 193 SER A N 1
ATOM 1557 C CA . SER A 1 193 ? 9.880 -11.934 -5.912 1.00 93.50 193 SER A CA 1
ATOM 1558 C C . SER A 1 193 ? 11.260 -12.248 -6.492 1.00 93.50 193 SER A C 1
ATOM 1560 O O . SER A 1 193 ? 11.707 -11.552 -7.400 1.00 93.50 193 SER A O 1
ATOM 1562 N N . ASN A 1 194 ? 11.914 -13.317 -6.029 1.00 93.19 194 ASN A N 1
ATOM 1563 C CA . ASN A 1 194 ? 13.233 -13.734 -6.511 1.00 93.19 194 ASN A CA 1
ATOM 1564 C C . ASN A 1 194 ? 13.234 -14.200 -7.975 1.00 93.19 194 ASN A C 1
ATOM 1566 O O . ASN A 1 194 ? 14.296 -14.229 -8.589 1.00 93.19 194 ASN A O 1
ATOM 1570 N N . ASP A 1 195 ? 12.071 -14.551 -8.531 1.00 94.31 195 ASP A N 1
ATOM 1571 C CA . ASP A 1 195 ? 11.956 -14.981 -9.929 1.00 94.31 195 ASP A CA 1
ATOM 1572 C C . ASP A 1 195 ? 11.887 -13.788 -10.903 1.00 94.31 195 ASP A C 1
ATOM 1574 O O . ASP A 1 195 ? 11.990 -13.972 -12.114 1.00 94.31 195 ASP A O 1
ATOM 1578 N N . ILE A 1 196 ? 11.713 -12.563 -10.389 1.00 94.88 196 ILE A N 1
ATOM 1579 C CA . ILE A 1 196 ? 11.613 -11.333 -11.183 1.00 94.88 196 ILE A CA 1
ATOM 1580 C C . ILE A 1 196 ? 12.983 -10.653 -11.257 1.00 94.88 196 ILE A C 1
ATOM 1582 O O . ILE A 1 196 ? 13.494 -10.161 -10.243 1.00 94.88 196 ILE A O 1
ATOM 1586 N N . ASP A 1 197 ? 13.531 -10.554 -12.473 1.00 93.56 197 ASP A N 1
ATOM 1587 C CA . ASP A 1 197 ? 14.788 -9.855 -12.767 1.00 93.56 197 ASP A CA 1
ATOM 1588 C C . ASP A 1 197 ? 14.733 -8.397 -12.285 1.00 93.56 197 ASP A C 1
ATOM 1590 O O . ASP A 1 197 ? 13.819 -7.645 -12.628 1.00 93.56 197 ASP A O 1
ATOM 1594 N N . GLY A 1 198 ? 15.747 -7.978 -11.523 1.00 91.56 198 GLY A N 1
ATOM 1595 C CA . GLY A 1 198 ? 15.911 -6.606 -11.048 1.00 91.56 198 GLY A CA 1
ATOM 1596 C C . GLY A 1 198 ? 15.843 -5.548 -12.155 1.00 91.56 198 GLY A C 1
ATOM 1597 O O . GLY A 1 198 ? 15.348 -4.447 -11.914 1.00 91.56 198 GLY A O 1
ATOM 1598 N N . LEU A 1 199 ? 16.277 -5.874 -13.378 1.00 91.81 199 LEU A N 1
ATOM 1599 C CA . LEU A 1 199 ? 16.231 -4.963 -14.527 1.00 91.81 199 LEU A CA 1
ATOM 1600 C C . LEU A 1 199 ? 14.817 -4.759 -15.087 1.00 91.81 199 LEU A C 1
ATOM 1602 O O . LEU A 1 199 ? 14.531 -3.693 -15.639 1.00 91.81 199 LEU A O 1
ATOM 1606 N N . ALA A 1 200 ? 13.941 -5.753 -14.921 1.00 94.00 200 ALA A N 1
ATOM 1607 C CA . ALA A 1 200 ? 12.546 -5.696 -15.347 1.00 94.00 200 ALA A CA 1
ATOM 1608 C C . ALA A 1 200 ? 11.653 -4.955 -14.340 1.00 94.00 200 ALA A C 1
ATOM 1610 O O . ALA A 1 200 ? 10.518 -4.612 -14.659 1.00 94.00 200 ALA A O 1
ATOM 1611 N N . ARG A 1 201 ? 12.150 -4.677 -13.126 1.00 95.19 201 ARG A N 1
ATOM 1612 C CA . ARG A 1 201 ? 11.358 -4.073 -12.049 1.00 95.19 201 ARG A CA 1
ATOM 1613 C C . ARG A 1 201 ? 11.016 -2.610 -12.334 1.00 95.19 201 ARG A C 1
ATOM 1615 O O . ARG A 1 201 ? 11.895 -1.757 -12.477 1.00 95.19 201 ARG A O 1
ATOM 1622 N N . VAL A 1 202 ? 9.722 -2.300 -12.320 1.00 96.38 202 VAL A N 1
ATOM 1623 C CA . VAL A 1 202 ? 9.188 -0.951 -12.509 1.00 96.38 202 VAL A CA 1
ATOM 1624 C C . VAL A 1 202 ? 9.545 -0.077 -11.304 1.00 96.38 202 VAL A C 1
ATOM 1626 O O . VAL A 1 202 ? 9.175 -0.336 -10.152 1.00 96.38 202 VAL A O 1
ATOM 1629 N N . ARG A 1 203 ? 10.258 1.016 -11.578 1.00 93.75 203 ARG A N 1
ATOM 1630 C CA . ARG A 1 203 ? 10.697 2.020 -10.599 1.00 93.75 203 ARG A CA 1
ATOM 1631 C C . ARG A 1 203 ? 9.584 3.006 -10.291 1.00 93.75 203 ARG A C 1
ATOM 1633 O O . ARG A 1 203 ? 9.212 3.206 -9.126 1.00 93.75 203 ARG A O 1
ATOM 1640 N N . ARG A 1 204 ? 9.009 3.602 -11.335 1.00 92.56 204 ARG A N 1
ATOM 1641 C CA . ARG A 1 204 ? 7.965 4.625 -11.229 1.00 92.56 204 ARG A CA 1
ATOM 1642 C C . ARG A 1 204 ? 6.882 4.395 -12.273 1.00 92.56 204 ARG A C 1
ATOM 1644 O O . ARG A 1 204 ? 7.147 3.904 -13.363 1.00 92.56 204 ARG A O 1
ATOM 1651 N N . VAL A 1 205 ? 5.668 4.785 -11.905 1.00 94.88 205 VAL A N 1
ATOM 1652 C CA . VAL A 1 205 ? 4.523 4.883 -12.806 1.00 94.88 205 VAL A CA 1
ATOM 1653 C C . VAL A 1 205 ? 4.115 6.347 -12.827 1.00 94.88 205 VAL A C 1
ATOM 1655 O O . VAL A 1 205 ? 3.943 6.950 -11.764 1.00 94.88 205 VAL A O 1
ATOM 1658 N N . ALA A 1 206 ? 4.005 6.923 -14.017 1.00 92.88 206 ALA A N 1
ATOM 1659 C CA . ALA A 1 206 ? 3.536 8.282 -14.233 1.00 92.88 206 ALA A CA 1
ATOM 1660 C C . ALA A 1 206 ? 2.265 8.223 -15.074 1.00 92.88 206 ALA A C 1
ATOM 1662 O O . ALA A 1 206 ? 2.262 7.614 -16.136 1.00 92.88 206 ALA A O 1
ATOM 1663 N N . VAL A 1 207 ? 1.193 8.849 -14.598 1.00 89.12 207 VAL A N 1
ATOM 1664 C CA . VAL A 1 207 ? -0.087 8.902 -15.308 1.00 89.12 207 VAL A CA 1
ATOM 1665 C C . VAL A 1 207 ? -0.341 10.343 -15.717 1.00 89.12 207 VAL A C 1
ATOM 1667 O O . VAL A 1 207 ? -0.318 11.247 -14.880 1.00 89.12 207 VAL A O 1
ATOM 1670 N N . HIS A 1 208 ? -0.585 10.549 -17.002 1.00 85.81 208 HIS A N 1
ATOM 1671 C CA . HIS A 1 208 ? -1.014 11.810 -17.573 1.00 85.81 208 HIS A CA 1
ATOM 1672 C C . HIS A 1 208 ? -2.420 11.634 -18.142 1.00 85.81 208 HIS A C 1
ATOM 1674 O O . HIS A 1 208 ? -2.617 10.915 -19.119 1.00 85.81 208 HIS A O 1
ATOM 1680 N N . ALA A 1 209 ? -3.395 12.287 -17.517 1.00 79.88 209 ALA A N 1
ATOM 1681 C CA . ALA A 1 209 ? -4.749 12.334 -18.040 1.00 79.88 209 ALA A CA 1
ATOM 1682 C C . ALA A 1 209 ? -4.847 13.407 -19.128 1.00 79.88 209 ALA A C 1
ATOM 1684 O O . ALA A 1 209 ? -4.465 14.559 -18.897 1.00 79.88 209 ALA A O 1
ATOM 1685 N N . GLY A 1 210 ? -5.366 13.021 -20.293 1.00 74.44 210 GLY A N 1
ATOM 1686 C CA . GLY A 1 210 ? -5.726 13.955 -21.352 1.00 74.44 210 GLY A CA 1
ATOM 1687 C C . GLY A 1 210 ? -6.879 14.887 -20.948 1.00 74.44 210 GLY A C 1
ATOM 1688 O O . GLY A 1 210 ? -7.460 14.734 -19.867 1.00 74.44 210 GLY A O 1
ATOM 1689 N N . PRO A 1 211 ? -7.239 15.861 -21.804 1.00 76.44 211 PRO A N 1
ATOM 1690 C CA . PRO A 1 211 ? -8.387 16.738 -21.577 1.00 76.44 211 PRO A CA 1
ATOM 1691 C C . PRO A 1 211 ? -9.647 15.939 -21.223 1.00 76.44 211 PRO A C 1
ATOM 1693 O O . PRO A 1 211 ? -9.932 14.923 -21.853 1.00 76.44 211 PRO A O 1
ATOM 1696 N N . GLU A 1 212 ? -10.365 16.379 -20.184 1.00 74.88 212 GLU A N 1
ATOM 1697 C CA . GLU A 1 212 ? -11.587 15.725 -19.675 1.00 74.88 212 GLU A CA 1
ATOM 1698 C C . GLU A 1 212 ? -11.412 14.242 -19.285 1.00 74.88 212 GLU A C 1
ATOM 1700 O O . GLU A 1 212 ? -12.395 13.529 -19.108 1.00 74.88 212 GLU A O 1
ATOM 1705 N N . VAL A 1 213 ? -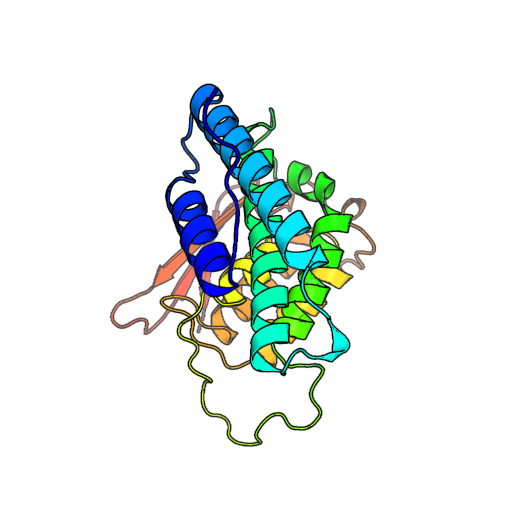10.167 13.777 -19.096 1.00 70.62 213 VAL A N 1
ATOM 1706 C CA . VAL A 1 213 ? -9.833 12.368 -18.815 1.00 70.62 213 VAL A CA 1
ATOM 1707 C C . VAL A 1 213 ? -10.314 11.429 -19.936 1.00 70.62 213 VAL A C 1
ATOM 1709 O O . VAL A 1 213 ? -10.622 10.267 -19.695 1.00 70.62 213 VAL A O 1
ATOM 1712 N N . ALA A 1 214 ? -10.365 11.923 -21.180 1.00 70.44 214 ALA A N 1
ATOM 1713 C CA . ALA A 1 214 ? -10.777 11.130 -22.340 1.00 70.44 214 ALA A CA 1
ATOM 1714 C C . ALA A 1 214 ? -9.825 9.955 -22.643 1.00 70.44 214 ALA A C 1
ATOM 1716 O O . ALA A 1 214 ? -10.254 8.963 -23.219 1.00 70.44 214 ALA A O 1
ATOM 1717 N N . TYR A 1 215 ? -8.554 10.072 -22.248 1.00 73.88 215 TYR A N 1
ATOM 1718 C CA . TYR A 1 215 ? -7.535 9.024 -22.342 1.00 73.88 215 TYR A CA 1
ATOM 1719 C C . TYR A 1 215 ? -6.519 9.160 -21.200 1.00 73.88 215 TYR A C 1
ATOM 1721 O O . TYR A 1 215 ? -6.344 10.245 -20.622 1.00 73.88 215 TYR A O 1
ATOM 1729 N N . LEU A 1 216 ? -5.819 8.065 -20.890 1.00 81.31 216 LEU A N 1
ATOM 1730 C CA . LEU A 1 216 ? -4.706 8.046 -19.943 1.00 81.31 216 LEU A CA 1
ATOM 1731 C C . LEU A 1 216 ? -3.413 7.648 -20.656 1.00 81.31 216 LEU A C 1
ATOM 1733 O O . LEU A 1 216 ? -3.245 6.502 -21.058 1.00 81.31 216 LEU A O 1
ATOM 1737 N N . ASN A 1 217 ? -2.457 8.571 -20.729 1.00 88.12 217 ASN A N 1
ATOM 1738 C CA . ASN A 1 217 ? -1.088 8.247 -21.117 1.00 88.12 217 ASN A CA 1
ATOM 1739 C C . ASN A 1 217 ? -0.315 7.805 -19.882 1.00 88.12 217 ASN A C 1
ATOM 1741 O O . ASN A 1 217 ? -0.144 8.578 -18.935 1.00 88.12 217 ASN A O 1
ATOM 1745 N N . VAL A 1 218 ? 0.160 6.564 -19.887 1.00 93.56 218 VAL A N 1
ATOM 1746 C CA . VAL A 1 218 ? 0.864 5.973 -18.753 1.00 93.56 218 VAL A CA 1
ATOM 1747 C C . VAL A 1 218 ? 2.300 5.654 -19.135 1.00 93.56 218 VAL A C 1
ATOM 1749 O O . VAL A 1 218 ? 2.576 4.971 -20.116 1.00 93.56 218 VAL A O 1
ATOM 1752 N N . GLY A 1 219 ? 3.228 6.180 -18.341 1.00 95.44 219 GLY A N 1
ATOM 1753 C CA . GLY A 1 219 ? 4.651 5.902 -18.424 1.00 95.44 219 GLY A CA 1
ATOM 1754 C C . GLY A 1 219 ? 5.099 4.960 -17.312 1.00 95.44 219 GLY A C 1
ATOM 1755 O O . GLY A 1 219 ? 4.772 5.179 -16.144 1.00 95.44 219 GLY A O 1
ATOM 1756 N N . TYR A 1 220 ? 5.909 3.968 -17.663 1.00 96.06 220 TYR A N 1
ATOM 1757 C CA . TYR A 1 220 ? 6.548 3.028 -16.747 1.00 96.06 220 TYR A CA 1
ATOM 1758 C C . TYR A 1 220 ? 8.066 3.201 -16.843 1.00 96.06 220 TYR A C 1
ATOM 1760 O O . TYR A 1 220 ? 8.654 3.025 -17.909 1.00 96.06 220 TYR A O 1
ATOM 1768 N N . GLU A 1 221 ? 8.709 3.579 -15.741 1.00 95.81 221 GLU A N 1
ATOM 1769 C CA . GLU A 1 221 ? 10.165 3.721 -15.668 1.00 95.81 221 GLU A CA 1
ATOM 1770 C C . GLU A 1 221 ? 10.797 2.379 -15.290 1.00 95.81 221 GLU A C 1
ATOM 1772 O O . GLU A 1 221 ? 10.593 1.885 -14.180 1.00 95.81 221 GLU A O 1
ATOM 1777 N N . LEU A 1 222 ? 11.579 1.811 -16.202 1.00 93.56 222 LEU A N 1
ATOM 1778 C CA . LEU A 1 222 ? 12.391 0.609 -16.015 1.00 93.56 222 LEU A CA 1
ATOM 1779 C C . LEU A 1 222 ? 13.872 0.989 -15.875 1.00 93.56 222 LEU A C 1
ATOM 1781 O O . LEU A 1 222 ? 14.251 2.154 -16.013 1.00 93.56 222 LEU A O 1
ATOM 1785 N N . HIS A 1 223 ? 14.747 0.005 -15.655 1.00 90.25 223 HIS A N 1
ATOM 1786 C CA . HIS A 1 223 ? 16.193 0.253 -15.662 1.00 90.25 223 HIS A CA 1
ATOM 1787 C C . HIS A 1 223 ? 16.693 0.780 -17.023 1.00 90.25 223 HIS A C 1
ATOM 1789 O O . HIS A 1 223 ? 17.624 1.582 -17.078 1.00 90.25 223 HIS A O 1
ATOM 1795 N N . CYS A 1 224 ? 16.082 0.344 -18.128 1.00 88.88 224 CYS A N 1
ATOM 1796 C CA . CYS A 1 224 ? 16.468 0.723 -19.491 1.00 88.88 224 CYS A CA 1
ATOM 1797 C C . CYS A 1 224 ? 15.856 2.048 -19.985 1.00 88.88 224 CYS A C 1
ATOM 1799 O O . CYS A 1 224 ? 16.198 2.490 -21.080 1.00 88.88 224 CYS A O 1
ATOM 1801 N N . GLY A 1 225 ? 14.987 2.690 -19.198 1.00 92.69 225 GLY A N 1
ATOM 1802 C CA . GLY A 1 225 ? 14.320 3.940 -19.561 1.00 92.69 225 GLY A CA 1
ATOM 1803 C C . GLY A 1 225 ? 12.802 3.880 -19.402 1.00 92.69 225 GLY A C 1
ATOM 1804 O O . GLY A 1 225 ? 12.265 3.020 -18.706 1.00 92.69 225 GLY A O 1
ATOM 1805 N N . TRP A 1 226 ? 12.112 4.829 -20.033 1.00 95.19 226 TRP A N 1
ATOM 1806 C CA . TRP A 1 226 ? 10.656 4.940 -19.980 1.00 95.19 226 TRP A CA 1
ATOM 1807 C C . TRP A 1 226 ? 9.991 4.167 -21.116 1.00 95.19 226 TRP A C 1
ATOM 1809 O O . TRP A 1 226 ? 10.364 4.322 -22.277 1.00 95.19 226 TRP A O 1
ATOM 1819 N N . VAL A 1 227 ? 8.954 3.409 -20.775 1.00 93.62 227 VAL A N 1
ATOM 1820 C CA . VAL A 1 227 ? 7.984 2.843 -21.719 1.00 93.62 227 VAL A CA 1
ATOM 1821 C C . VAL A 1 227 ? 6.689 3.636 -21.575 1.00 93.62 227 VAL A C 1
ATOM 1823 O O . VAL A 1 227 ? 6.221 3.820 -20.454 1.00 93.62 227 VAL A O 1
ATOM 1826 N N . GLN A 1 228 ? 6.138 4.149 -22.676 1.00 91.69 228 GLN A N 1
ATOM 1827 C CA . GLN A 1 228 ? 4.907 4.947 -22.685 1.00 91.69 228 GLN A CA 1
ATOM 1828 C C . GLN A 1 228 ? 3.829 4.255 -23.505 1.00 91.69 228 GLN A C 1
ATOM 1830 O O . GLN A 1 228 ? 4.104 3.778 -24.605 1.00 91.69 228 GLN A O 1
ATOM 1835 N N . GLU A 1 229 ? 2.613 4.233 -22.972 1.00 89.75 229 GLU A N 1
ATOM 1836 C CA . GLU A 1 229 ? 1.454 3.594 -23.588 1.00 89.75 229 GLU A CA 1
ATOM 1837 C C . GLU A 1 229 ? 0.199 4.432 -23.332 1.00 89.75 229 GLU A C 1
ATOM 1839 O O . GLU A 1 229 ? 0.059 5.050 -22.273 1.00 89.75 229 GLU A O 1
ATOM 1844 N N . GLU A 1 230 ? -0.712 4.444 -24.300 1.00 84.25 230 GLU A N 1
ATOM 1845 C CA . GLU A 1 230 ? -2.061 4.984 -24.136 1.00 84.25 230 GLU A CA 1
ATOM 1846 C C . GLU A 1 230 ? -2.966 3.859 -23.619 1.00 84.25 230 GLU A C 1
ATOM 1848 O O . GLU A 1 230 ? -2.935 2.740 -24.137 1.00 84.25 230 GLU A O 1
ATOM 1853 N N . LEU A 1 231 ? -3.721 4.130 -22.555 1.00 74.62 231 LEU A N 1
ATOM 1854 C CA . LEU A 1 231 ? -4.734 3.225 -22.026 1.00 74.62 231 LEU A CA 1
ATOM 1855 C C . LEU A 1 231 ? -6.123 3.798 -22.321 1.00 74.62 231 LEU A C 1
ATOM 1857 O O . LEU A 1 231 ? -6.489 4.840 -21.765 1.00 74.62 231 LEU A O 1
ATOM 1861 N N . ASP A 1 232 ? -6.872 3.068 -23.149 1.00 61.09 232 ASP A N 1
ATOM 1862 C CA . ASP A 1 232 ? -8.326 3.192 -23.334 1.00 61.09 232 ASP A CA 1
ATOM 1863 C C . ASP A 1 232 ? -9.089 2.623 -22.128 1.00 61.09 232 ASP A C 1
ATOM 1865 O O . ASP A 1 232 ? -8.616 1.616 -21.540 1.00 61.09 232 ASP A O 1
#

Sequence (232 aa):
MTPKPTLSSIQEARDSLLKLALQYRRDMTMAQSKALGIRFDAWTEAFDEFRRTVDRNSLNSTEKRAFALLELHKRYLYINIAALNQADREDPSMWDLWTDQFREMVEFATEAGGLDVADAPADNQPQFYMEIGILPALFFLSSKCRDPEVRRRAIDIMETNHIQEGIWNSKMAAKVAKRVIALEEGEFIVKSSNDIDGLARVRRVAVHAGPEVAYLNVGYELHCGWVQEELD

pLDDT: mean 88.53, std 12.95, range [43.31, 98.19]

Solvent-accessible surface area (backbone atoms only — not comparable to full-atom values): 13356 Å² total; per-residue (Å²): 132,82,80,81,66,79,48,90,45,72,68,56,48,50,57,54,49,50,60,52,58,73,69,64,58,96,84,57,50,69,70,55,46,51,58,49,47,58,55,50,51,46,48,49,55,22,48,57,52,40,57,69,74,52,63,76,88,78,52,51,72,68,54,50,27,52,52,22,39,51,55,28,50,51,51,54,50,49,53,57,52,55,46,70,70,42,94,56,67,76,48,54,69,64,42,57,82,44,49,69,62,46,49,54,34,50,52,24,43,41,54,43,66,47,74,85,46,96,76,66,71,92,61,96,66,61,67,84,68,101,58,88,73,54,61,73,55,31,42,46,40,24,54,48,42,51,43,51,65,54,22,50,52,28,34,50,55,26,63,74,41,63,40,65,60,88,91,44,41,21,61,59,46,30,54,54,28,53,49,49,44,47,60,32,49,59,95,57,92,64,83,39,46,88,69,42,55,77,61,40,39,57,62,45,77,46,80,44,68,43,78,95,61,77,37,37,41,38,34,39,31,37,72,92,43,77,49,77,47,79,48,131

Secondary structure (DSSP, 8-state):
-PPPP---SHHHHHHHHHHHHTT--TT--HHHHHHHHHHHHHHHHHHHHHHHHS-GGG--HHHHHHHHHHHHHHHHHHHHHHHHT-TTTT-GGGGGGGHHHHHHHHHHHHHHTTTT-TT--S--PPPP-SS--SHHHHHHHHHH---HHHHHHHHHHHHHS--EETTEEHHHHHHHHHHHHHHHHTTS---SGGGS-GGG---EEEEEE-GGGS-EEEEEEETTEEEEEEE-

Radius of gyration: 18.46 Å; Cα contacts (8 Å, |Δi|>4): 289; chains: 1; bounding box: 47×35×52 Å